Protein AF-0000000068717224 (afdb_homodimer)

Nearest PDB structures (foldseek):
  3sik-assembly1_A  TM=9.904E-01  e=1.936E-20  Bacillus anthracis
  3sz6-assembly2_B  TM=9.956E-01  e=3.091E-18  Bacillus anthracis
  4h8p-assembly1_A  TM=9.770E-01  e=7.517E-15  Bacillus anthracis
  4h8q-assembly1_A  TM=9.771E-01  e=8.364E-15  Bacillus anthracis
  4nla-assembly1_A  TM=9.295E-01  e=1.744E-12  Listeria monocytogenes

Solvent-accessible surface area (backbone atoms only — not comparable to full-atom values): 17552 Å² total; per-residue (Å²): 135,89,82,76,82,73,77,77,78,77,77,77,75,73,77,77,75,73,72,74,72,73,68,71,68,71,68,76,67,71,81,73,72,68,74,44,79,33,34,30,38,54,49,30,23,31,55,88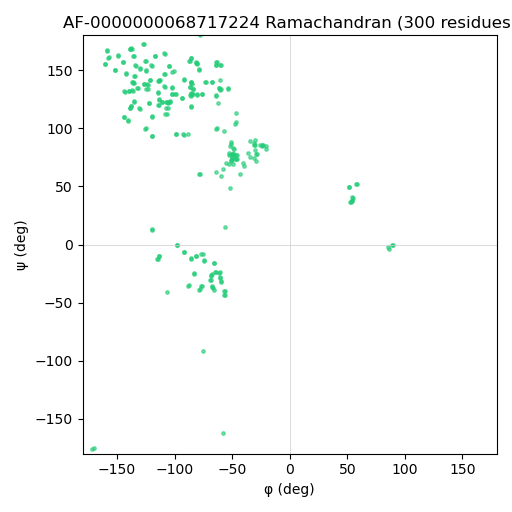,43,103,40,79,28,77,61,38,82,35,45,49,66,59,22,41,33,39,30,53,94,89,38,39,32,42,32,35,45,31,49,59,34,80,37,47,73,40,51,27,34,52,52,95,91,36,76,40,74,50,43,75,79,46,77,36,55,60,75,27,28,28,31,34,34,44,72,50,94,55,64,88,44,72,43,49,31,39,38,29,40,45,41,73,96,74,70,44,74,50,74,47,56,27,25,37,43,51,37,75,88,51,56,86,138,85,74,90,83,82,82,81,80,73,77,76,76,76,77,75,73,74,76,73,72,74,70,70,68,72,68,75,67,70,80,73,73,67,74,44,78,33,34,30,38,56,51,33,24,32,56,90,44,103,39,78,27,79,60,38,80,34,45,49,66,57,23,41,33,38,30,53,94,90,38,39,34,43,31,36,45,31,49,58,35,79,38,47,73,40,52,28,35,55,52,95,90,35,75,41,73,50,43,73,77,46,76,38,54,60,76,28,28,29,30,37,35,44,72,50,94,54,65,91,44,74,42,50,30,39,38,29,39,43,41,72,96,74,70,43,74,51,74,46,55,27,24,38,43,51,38,76,88,50,56,87

Foldseek 3Di:
DDDPPVVPPPPPPVPPPPPPPPPPPPPPPPPQDDADKKWWFKFKFFQPDRHGDPQRVFWDPTWIWGADPSWIKTKTKGAQQVFWPFKWWDDPRDTDTWAWPDDDVVRNMTMTMDTDDDLQDKIKMKTWTADVVVRDTDMGIMIMHIDPVRID/DDDDDDDDPPVVPPPPPPPPPPPPPPPPPPPQDDADKKWWFKFKFFQPDRHGDPQRVFWDPTWIWGADPSWIKTKTKGAQQVFWPFKWWDDPNDTDTWAWPDDDVVRNMTMTMDTDDDLQDKIKMKTWGADPVVRDTDMGIMIMHIDPVRID

Structure (mmCIF, N/CA/C/O backbone):
data_AF-0000000068717224-model_v1
#
loop_
_entity.id
_entity.type
_entity.pdbx_description
1 polymer 'Cell surface protein'
#
loop_
_atom_site.group_PDB
_atom_site.id
_atom_site.type_symbol
_atom_site.label_atom_id
_atom_site.label_alt_id
_atom_site.label_comp_id
_atom_site.label_asym_id
_atom_site.label_entity_id
_atom_site.label_seq_id
_atom_site.pdbx_PDB_ins_code
_atom_site.Cartn_x
_atom_site.Cartn_y
_atom_site.Cartn_z
_atom_site.occupancy
_atom_site.B_iso_or_equiv
_atom_site.auth_seq_id
_atom_site.auth_comp_id
_atom_site.auth_asym_id
_atom_site.auth_atom_id
_atom_site.pdbx_PDB_model_num
ATOM 1 N N . MET A 1 1 ? 41.406 -101.062 -41.75 1 29.61 1 MET A N 1
ATOM 2 C CA . MET A 1 1 ? 40.438 -100.312 -42.562 1 29.61 1 MET A CA 1
ATOM 3 C C . MET A 1 1 ? 39.469 -99.5 -41.688 1 29.61 1 MET A C 1
ATOM 5 O O . MET A 1 1 ? 38.469 -98.938 -42.188 1 29.61 1 MET A O 1
ATOM 9 N N . PHE A 1 2 ? 39.625 -99.562 -40.25 1 32.06 2 PHE A N 1
ATOM 10 C CA . PHE A 1 2 ? 38.594 -99 -39.375 1 32.06 2 PHE A CA 1
ATOM 11 C C . PHE A 1 2 ? 38.406 -97.5 -39.625 1 32.06 2 PHE A C 1
ATOM 13 O O . PHE A 1 2 ? 39.344 -96.812 -39.969 1 32.06 2 PHE A O 1
ATOM 20 N N . LYS A 1 3 ? 37.094 -97.062 -39.562 1 34.19 3 LYS A N 1
ATOM 21 C CA . LYS A 1 3 ? 36.062 -96.062 -39.781 1 34.19 3 LYS A CA 1
ATOM 22 C C . LYS A 1 3 ? 36.312 -94.812 -39 1 34.19 3 LYS A C 1
ATOM 24 O O . LYS A 1 3 ? 36.812 -94.812 -37.875 1 34.19 3 LYS A O 1
ATOM 29 N N . GLN A 1 4 ? 36.438 -93.562 -39.688 1 35.28 4 GLN A N 1
ATOM 30 C CA . GLN A 1 4 ? 36.594 -92.125 -39.719 1 35.28 4 GLN A CA 1
ATOM 31 C C . GLN A 1 4 ? 35.5 -91.375 -38.938 1 35.28 4 GLN A C 1
ATOM 33 O O . GLN A 1 4 ? 35.406 -90.188 -38.938 1 35.28 4 GLN A O 1
ATOM 38 N N . PHE A 1 5 ? 34.719 -92.062 -38.062 1 29.14 5 PHE A N 1
ATOM 39 C CA . PHE A 1 5 ? 33.469 -91.375 -37.781 1 29.14 5 PHE A CA 1
ATOM 40 C C . PHE A 1 5 ? 33.75 -90 -37.062 1 29.14 5 PHE A C 1
ATOM 42 O O . PHE A 1 5 ? 34.219 -90 -35.938 1 29.14 5 PHE A O 1
ATOM 49 N N . LYS A 1 6 ? 34.469 -89.062 -37.75 1 35.78 6 LYS A N 1
ATOM 50 C CA . LYS A 1 6 ? 34.719 -87.688 -37.281 1 35.78 6 LYS A CA 1
ATOM 51 C C . LYS A 1 6 ? 33.438 -87.062 -36.812 1 35.78 6 LYS A C 1
ATOM 53 O O . LYS A 1 6 ? 32.5 -86.875 -37.625 1 35.78 6 LYS A O 1
ATOM 58 N N . MET A 1 7 ? 32.906 -87.438 -35.531 1 28.88 7 MET A N 1
ATOM 59 C CA . MET A 1 7 ? 31.703 -86.938 -34.906 1 28.88 7 MET A CA 1
ATOM 60 C C . MET A 1 7 ? 31.703 -85.438 -34.906 1 28.88 7 MET A C 1
ATOM 62 O O . MET A 1 7 ? 32.656 -84.812 -34.469 1 28.88 7 MET A O 1
ATOM 66 N N . ILE A 1 8 ? 31.172 -84.812 -36 1 36.16 8 ILE A N 1
ATOM 67 C CA . ILE A 1 8 ? 30.844 -83.438 -36.281 1 36.16 8 ILE A CA 1
ATOM 68 C C . ILE A 1 8 ? 30 -82.875 -35.125 1 36.16 8 ILE A C 1
ATOM 70 O O . ILE A 1 8 ? 28.906 -83.375 -34.844 1 36.16 8 ILE A O 1
ATOM 74 N N . ILE A 1 9 ? 30.594 -82.562 -33.938 1 34.84 9 ILE A N 1
ATOM 75 C CA . ILE A 1 9 ? 29.906 -81.938 -32.812 1 34.84 9 ILE A CA 1
ATOM 76 C C . ILE A 1 9 ? 29.203 -80.688 -33.25 1 34.84 9 ILE A C 1
ATOM 78 O O . ILE A 1 9 ? 29.859 -79.75 -33.719 1 34.84 9 ILE A O 1
ATOM 82 N N . ALA A 1 10 ? 28.016 -80.75 -33.906 1 33.97 10 ALA A N 1
ATOM 83 C CA . ALA A 1 10 ? 27.094 -79.688 -34.281 1 33.97 10 ALA A CA 1
ATOM 84 C C . ALA A 1 10 ? 26.797 -78.812 -33.062 1 33.97 10 ALA A C 1
ATOM 86 O O . ALA A 1 10 ? 26.25 -79.25 -32.062 1 33.97 10 ALA A O 1
ATOM 87 N N . VAL A 1 11 ? 27.828 -77.938 -32.656 1 35.22 11 VAL A N 1
ATOM 88 C CA . VAL A 1 11 ? 27.641 -76.938 -31.609 1 35.22 11 VAL A CA 1
ATOM 89 C C . VAL A 1 11 ? 26.344 -76.188 -31.844 1 35.22 11 VAL A C 1
ATOM 91 O O . VAL A 1 11 ? 26.031 -75.812 -32.969 1 35.22 11 VAL A O 1
ATOM 94 N N . PHE A 1 12 ? 25.297 -76.312 -30.984 1 31.25 12 PHE A N 1
ATOM 95 C CA . PHE A 1 12 ? 23.969 -75.875 -30.625 1 31.25 12 PHE A CA 1
ATOM 96 C C . PHE A 1 12 ? 23.938 -74.312 -30.516 1 31.25 12 PHE A C 1
ATOM 98 O O . PHE A 1 12 ? 24.406 -73.75 -29.516 1 31.25 12 PHE A O 1
ATOM 105 N N . ALA A 1 13 ? 24.469 -73.562 -31.516 1 33.41 13 ALA A N 1
ATOM 106 C CA . ALA A 1 13 ? 24.406 -72.125 -31.219 1 33.41 13 ALA A CA 1
ATOM 107 C C . ALA A 1 13 ? 22.969 -71.688 -30.984 1 33.41 13 ALA A C 1
ATOM 109 O O . ALA A 1 13 ? 22.125 -71.75 -31.891 1 33.41 13 ALA A O 1
ATOM 110 N N . VAL A 1 14 ? 22.312 -72.188 -29.906 1 34.75 14 VAL A N 1
ATOM 111 C CA . VAL A 1 14 ? 20.969 -71.688 -29.594 1 34.75 14 VAL A CA 1
ATOM 112 C C . VAL A 1 14 ? 21 -70.125 -29.547 1 34.75 14 VAL A C 1
ATOM 114 O O . VAL A 1 14 ? 21.75 -69.562 -28.781 1 34.75 14 VAL A O 1
ATOM 117 N N . LEU A 1 15 ? 20.859 -69.5 -30.734 1 32.88 15 LEU A N 1
ATOM 118 C CA . LEU A 1 15 ? 20.641 -68.062 -30.891 1 32.88 15 LEU A CA 1
ATOM 119 C C . LEU A 1 15 ? 19.484 -67.562 -30.016 1 32.88 15 LEU A C 1
ATOM 121 O O . LEU A 1 15 ? 18.344 -68 -30.219 1 32.88 15 LEU A O 1
ATOM 125 N N . PHE A 1 16 ? 19.672 -67.5 -28.656 1 33.44 16 PHE A N 1
ATOM 126 C CA . PHE A 1 16 ? 18.672 -66.938 -27.75 1 33.44 16 PHE A CA 1
ATOM 127 C C . PHE A 1 16 ? 18.281 -65.562 -28.203 1 33.44 16 PHE A C 1
ATOM 129 O O . PHE A 1 16 ? 19.141 -64.625 -28.297 1 33.44 16 PHE A O 1
ATOM 136 N N . THR A 1 17 ? 17.438 -65.5 -29.25 1 34.5 17 THR A N 1
ATOM 137 C CA . THR A 1 17 ? 16.844 -64.188 -29.625 1 34.5 17 THR A CA 1
ATOM 138 C C . THR A 1 17 ? 16.219 -63.531 -28.406 1 34.5 17 THR A C 1
ATOM 140 O O . THR A 1 17 ? 15.336 -64.062 -27.75 1 34.5 17 THR A O 1
ATOM 143 N N . PHE A 1 18 ? 17.031 -62.938 -27.5 1 35.53 18 PHE A N 1
ATOM 144 C CA . PHE A 1 18 ? 16.484 -62.062 -26.484 1 35.53 18 PHE A CA 1
ATOM 145 C C . PHE A 1 18 ? 15.547 -61.031 -27.094 1 35.53 18 PHE A C 1
ATOM 147 O O . PHE A 1 18 ? 15.984 -60.188 -27.891 1 35.53 18 PHE A O 1
ATOM 154 N N . ILE A 1 19 ? 14.352 -61.438 -27.594 1 36.69 19 ILE A N 1
ATOM 155 C CA . ILE A 1 19 ? 13.383 -60.406 -27.906 1 36.69 19 ILE A CA 1
ATOM 156 C C . ILE A 1 19 ? 13.25 -59.438 -26.734 1 36.69 19 ILE A C 1
ATOM 158 O O . ILE A 1 19 ? 12.844 -59.812 -25.641 1 36.69 19 ILE A O 1
ATOM 162 N N . ALA A 1 20 ? 14.133 -58.406 -26.547 1 40.84 20 ALA A N 1
ATOM 163 C CA . ALA A 1 20 ? 13.891 -57.25 -25.688 1 40.84 20 ALA A CA 1
ATOM 164 C C . ALA A 1 20 ? 12.492 -56.688 -25.906 1 40.84 20 ALA A C 1
ATOM 166 O O . ALA A 1 20 ? 12.164 -56.25 -27.016 1 40.84 20 ALA A O 1
ATOM 167 N N . THR A 1 21 ? 11.445 -57.406 -25.391 1 40.62 21 THR A N 1
ATOM 168 C CA . THR A 1 21 ? 10.195 -56.656 -25.312 1 40.62 21 THR A CA 1
ATOM 169 C C . THR A 1 21 ? 10.414 -55.281 -24.703 1 40.62 21 THR A C 1
ATOM 171 O O . THR A 1 21 ? 10.875 -55.156 -23.562 1 40.62 21 THR A O 1
ATOM 174 N N . LEU A 1 22 ? 10.961 -54.281 -25.438 1 39.31 22 LEU A N 1
ATOM 175 C CA . LEU A 1 22 ? 10.836 -52.906 -24.984 1 39.31 22 LEU A CA 1
ATOM 176 C C . LEU A 1 22 ? 9.453 -52.625 -24.391 1 39.31 22 LEU A C 1
ATOM 178 O O . LEU A 1 22 ? 8.445 -52.75 -25.094 1 39.31 22 LEU A O 1
ATOM 182 N N . GLY A 1 23 ? 9.18 -53.281 -23.219 1 38.66 23 GLY A N 1
ATOM 183 C CA . GLY A 1 23 ? 7.996 -52.812 -22.5 1 38.66 23 GLY A CA 1
ATOM 184 C C . GLY A 1 23 ? 7.707 -51.344 -22.703 1 38.66 23 GLY A C 1
ATOM 185 O O . GLY A 1 23 ? 8.562 -50.5 -22.453 1 38.66 23 GLY A O 1
ATOM 186 N N . LEU A 1 24 ? 7.074 -51 -23.812 1 38.94 24 LEU A N 1
ATOM 187 C CA . LEU A 1 24 ? 6.484 -49.656 -23.812 1 38.94 24 LEU A CA 1
ATOM 188 C C . LEU A 1 24 ? 5.965 -49.281 -22.422 1 38.94 24 LEU A C 1
ATOM 190 O O . LEU A 1 24 ? 5.102 -49.969 -21.875 1 38.94 24 LEU A O 1
ATOM 194 N N . GLN A 1 25 ? 6.875 -48.969 -21.547 1 38.53 25 GLN A N 1
ATOM 195 C CA . GLN A 1 25 ? 6.312 -48.312 -20.359 1 38.53 25 GLN A CA 1
ATOM 196 C C . GLN A 1 25 ? 5.062 -47.531 -20.719 1 38.53 25 GLN A C 1
ATOM 198 O O . GLN A 1 25 ? 5.082 -46.688 -21.641 1 38.53 25 GLN A O 1
ATOM 203 N N . ASP A 1 26 ? 3.898 -48.125 -20.656 1 38.62 26 ASP A N 1
ATOM 204 C CA . ASP A 1 26 ? 2.709 -47.281 -20.656 1 38.62 26 ASP A CA 1
ATOM 205 C C . ASP A 1 26 ? 2.994 -45.938 -20.031 1 38.62 26 ASP A C 1
ATOM 207 O O . ASP A 1 26 ? 3.352 -45.844 -18.844 1 38.62 26 ASP A O 1
ATOM 211 N N . ALA A 1 27 ? 3.746 -45.031 -20.672 1 40.59 27 ALA A N 1
ATOM 212 C CA . ALA A 1 27 ? 3.641 -43.688 -20.094 1 40.59 27 ALA A CA 1
ATOM 213 C C . ALA A 1 27 ? 2.285 -43.469 -19.422 1 40.59 27 ALA A C 1
ATOM 215 O O . ALA A 1 27 ? 1.242 -43.625 -20.062 1 40.59 27 ALA A O 1
ATOM 216 N N . LYS A 1 28 ? 2.049 -43.969 -18.234 1 42.12 28 LYS A N 1
ATOM 217 C CA . LYS A 1 28 ? 0.88 -43.5 -17.5 1 42.12 28 LYS A CA 1
ATOM 218 C C . LYS A 1 28 ? 0.404 -42.156 -18.031 1 42.12 28 LYS A C 1
ATOM 220 O O . LYS A 1 28 ? 1.134 -41.156 -17.969 1 42.12 28 LYS A O 1
ATOM 225 N N . ALA A 1 29 ? -0.408 -42.094 -19.156 1 40.69 29 ALA A N 1
ATOM 226 C CA . ALA A 1 29 ? -1.084 -40.906 -19.688 1 40.69 29 ALA A CA 1
ATOM 227 C C . ALA A 1 29 ? -1.462 -39.938 -18.562 1 40.69 29 ALA A C 1
ATOM 229 O O . ALA A 1 29 ? -2.098 -40.344 -17.594 1 40.69 29 ALA A O 1
ATOM 230 N N . ALA A 1 30 ? -0.632 -39 -18.109 1 47 30 ALA A N 1
ATOM 231 C CA . ALA A 1 30 ? -1.22 -37.938 -17.266 1 47 30 ALA A CA 1
ATOM 232 C C . ALA A 1 30 ? -2.711 -37.781 -17.547 1 47 30 ALA A C 1
ATOM 234 O O . ALA A 1 30 ? -3.125 -37.688 -18.703 1 47 30 ALA A O 1
ATOM 235 N N . THR A 1 31 ? -3.613 -38.562 -16.922 1 54.09 31 THR A N 1
ATOM 236 C CA . THR A 1 31 ? -5.055 -38.438 -17.094 1 54.09 31 THR A CA 1
ATOM 237 C C . THR A 1 31 ? -5.414 -37 -17.547 1 54.09 31 THR A C 1
ATOM 239 O O . THR A 1 31 ? -5.125 -36.031 -16.844 1 54.09 31 THR A O 1
ATOM 242 N N . LYS A 1 32 ? -5.324 -36.844 -18.891 1 75.44 32 LYS A N 1
ATOM 243 C CA . LYS A 1 32 ? -5.703 -35.594 -19.531 1 75.44 32 LYS A CA 1
ATOM 244 C C . LYS A 1 32 ? -7.047 -35.094 -19.016 1 75.44 32 LYS A C 1
ATOM 246 O O . LYS A 1 32 ? -8.047 -35.812 -19.078 1 75.44 32 LYS A O 1
ATOM 251 N N . LEU A 1 33 ? -7.051 -34.125 -18.234 1 83.25 33 LEU A N 1
ATOM 252 C CA . LEU A 1 33 ? -8.273 -33.5 -17.75 1 83.25 33 LEU A CA 1
ATOM 253 C C . LEU A 1 33 ? -9.172 -33.094 -18.906 1 83.25 33 LEU A C 1
ATOM 255 O O . LEU A 1 33 ? -8.688 -32.625 -19.938 1 83.25 33 LEU A O 1
ATOM 259 N N . ALA A 1 34 ? -10.445 -33.438 -18.734 1 88.94 34 ALA A N 1
ATOM 260 C CA . ALA A 1 34 ? -11.422 -33 -19.719 1 88.94 34 ALA A CA 1
ATOM 261 C C . ALA A 1 34 ? -11.477 -31.469 -19.797 1 88.94 34 ALA A C 1
ATOM 263 O O . ALA A 1 34 ? -11.125 -30.781 -18.828 1 88.94 34 ALA A O 1
ATOM 264 N N . ASP A 1 35 ? -11.883 -30.953 -20.938 1 92.75 35 ASP A N 1
ATOM 265 C CA . ASP A 1 35 ? -12.094 -29.516 -21.109 1 92.75 35 ASP A CA 1
ATOM 266 C C . ASP A 1 35 ? -13.211 -29 -20.203 1 92.75 35 ASP A C 1
ATOM 268 O O . ASP A 1 35 ? -14.391 -29.266 -20.469 1 92.75 35 ASP A O 1
ATOM 272 N N . GLU A 1 36 ? -12.883 -28.438 -19.188 1 93.31 36 GLU A N 1
ATOM 273 C CA . GLU A 1 36 ? -13.82 -27.844 -18.234 1 93.31 36 GLU A CA 1
ATOM 274 C C . GLU A 1 36 ? -13.078 -27.031 -17.172 1 93.31 36 GLU A C 1
ATOM 276 O O . GLU A 1 36 ? -11.898 -26.719 -17.328 1 93.31 36 GLU A O 1
ATOM 281 N N . LYS A 1 37 ? -13.75 -26.516 -16.219 1 97.69 37 LYS A N 1
ATOM 282 C CA . LYS A 1 37 ? -13.172 -25.781 -15.102 1 97.69 37 LYS A CA 1
ATOM 283 C C . LYS A 1 37 ? -13.117 -26.656 -13.852 1 97.69 37 LYS A C 1
ATOM 285 O O . LYS A 1 37 ? -14.055 -27.391 -13.555 1 97.69 37 LYS A O 1
ATOM 290 N N . TYR A 1 38 ? -11.969 -26.578 -13.211 1 98.31 38 TYR A N 1
ATOM 291 C CA . TYR A 1 38 ? -11.719 -27.25 -11.945 1 98.31 38 TYR A CA 1
ATOM 292 C C . TYR A 1 38 ? -11.195 -26.266 -10.906 1 98.31 38 TYR A C 1
ATOM 294 O O . TYR A 1 38 ? -10.984 -25.094 -11.203 1 98.31 38 TYR A O 1
ATOM 302 N N . ASN A 1 39 ? -11.078 -26.75 -9.664 1 98.75 39 ASN A N 1
ATOM 303 C CA . ASN A 1 39 ? -10.273 -26.094 -8.641 1 98.75 39 ASN A CA 1
ATOM 304 C C . ASN A 1 39 ? -9.008 -26.891 -8.328 1 98.75 39 ASN A C 1
ATOM 306 O O . ASN A 1 39 ? -9.023 -28.125 -8.359 1 98.75 39 ASN A O 1
ATOM 310 N N . ILE A 1 40 ? -8.031 -26.188 -8.023 1 98.81 40 ILE A N 1
ATOM 311 C CA . ILE A 1 40 ? -6.789 -26.844 -7.637 1 98.81 40 ILE A CA 1
ATOM 312 C C . ILE A 1 40 ? -6.102 -26.047 -6.531 1 98.81 40 ILE A C 1
ATOM 314 O O . ILE A 1 40 ? -5.895 -24.844 -6.668 1 98.81 40 ILE A O 1
ATOM 318 N N . ALA A 1 41 ? -5.66 -26.719 -5.457 1 98.88 41 ALA A N 1
ATOM 319 C CA . ALA A 1 41 ? -4.883 -26.078 -4.398 1 98.88 41 ALA A CA 1
ATOM 320 C C . ALA A 1 41 ? -3.424 -25.906 -4.816 1 98.88 41 ALA A C 1
ATOM 322 O O . ALA A 1 41 ? -2.908 -26.688 -5.621 1 98.88 41 ALA A O 1
ATOM 323 N N . PHE A 1 42 ? -2.836 -24.891 -4.281 1 98.94 42 PHE A N 1
ATOM 324 C CA . PHE A 1 42 ? -1.409 -24.688 -4.5 1 98.94 42 PHE A CA 1
ATOM 325 C C . PHE A 1 42 ? -0.772 -24 -3.299 1 98.94 42 PHE A C 1
ATOM 327 O O . PHE A 1 42 ? -1.474 -23.453 -2.447 1 98.94 42 PHE A O 1
ATOM 334 N N . THR A 1 43 ? 0.557 -24.047 -3.174 1 98.88 43 THR A N 1
ATOM 335 C CA . THR A 1 43 ? 1.391 -23.25 -2.279 1 98.88 43 THR A CA 1
ATOM 336 C C . THR A 1 43 ? 2.49 -22.531 -3.061 1 98.88 43 THR A C 1
ATOM 338 O O . THR A 1 43 ? 2.77 -22.875 -4.211 1 98.88 43 THR A O 1
ATOM 341 N N . VAL A 1 44 ? 2.967 -21.5 -2.465 1 98.94 44 VAL A N 1
ATOM 342 C CA . VAL A 1 44 ? 4.055 -20.734 -3.064 1 98.94 44 VAL A CA 1
ATOM 343 C C . VAL A 1 44 ? 5.312 -20.875 -2.207 1 98.94 44 VAL A C 1
ATOM 345 O O . VAL A 1 44 ? 5.285 -20.578 -1.008 1 98.94 44 VAL A O 1
ATOM 348 N N . TRP A 1 45 ? 6.336 -21.297 -2.863 1 98.88 45 TRP A N 1
ATOM 349 C CA . TRP A 1 45 ? 7.617 -21.484 -2.191 1 98.88 45 TRP A CA 1
ATOM 350 C C . TRP A 1 45 ? 8.617 -20.422 -2.635 1 98.88 45 TRP A C 1
ATOM 352 O O . TRP A 1 45 ? 8.414 -19.75 -3.645 1 98.88 45 TRP A O 1
ATOM 362 N N . LYS A 1 46 ? 9.711 -20.312 -1.831 1 98.5 46 LYS A N 1
ATOM 363 C CA . LYS A 1 46 ? 10.844 -19.484 -2.244 1 98.5 46 LYS A CA 1
ATOM 364 C C . LYS A 1 46 ? 11.5 -20.047 -3.506 1 98.5 46 LYS A C 1
ATOM 366 O O . LYS A 1 46 ? 11.383 -21.234 -3.797 1 98.5 46 LYS A O 1
ATOM 371 N N . GLY A 1 47 ? 12.156 -19.109 -4.148 1 98.44 47 GLY A N 1
ATOM 372 C CA . GLY A 1 47 ? 12.789 -19.516 -5.402 1 98.44 47 GLY A CA 1
ATOM 373 C C . GLY A 1 47 ? 13.945 -20.469 -5.207 1 98.44 47 GLY A C 1
ATOM 374 O O . GLY A 1 47 ? 14.148 -21.375 -6.016 1 98.44 47 GLY A O 1
ATOM 375 N N . ASP A 1 48 ? 14.617 -20.312 -4.055 1 96.31 48 ASP A N 1
ATOM 376 C CA . ASP A 1 48 ? 15.898 -20.984 -3.898 1 96.31 48 ASP A CA 1
ATOM 377 C C . ASP A 1 48 ? 15.844 -22.047 -2.795 1 96.31 48 ASP A C 1
ATOM 379 O O . ASP A 1 48 ? 16.797 -22.797 -2.594 1 96.31 48 ASP A O 1
ATOM 383 N N . LYS A 1 49 ? 14.797 -22.016 -2.027 1 97.38 49 LYS A N 1
ATOM 384 C CA . LYS A 1 49 ? 14.648 -22.922 -0.896 1 97.38 49 LYS A CA 1
ATOM 385 C C . LYS A 1 49 ? 13.242 -23.531 -0.852 1 97.38 49 LYS A C 1
ATOM 387 O O . LYS A 1 49 ? 12.258 -22.844 -1.138 1 97.38 49 LYS A O 1
ATOM 392 N N . ASP A 1 50 ? 13.188 -24.859 -0.387 1 98 50 ASP A N 1
ATOM 393 C CA . ASP A 1 50 ? 11.906 -25.531 -0.261 1 98 50 ASP A CA 1
ATOM 394 C C . ASP A 1 50 ? 11.172 -25.094 1.005 1 98 50 ASP A C 1
ATOM 396 O O . ASP A 1 50 ? 10.906 -25.906 1.888 1 98 50 ASP A O 1
ATOM 400 N N . GLU A 1 51 ? 10.898 -23.812 1.059 1 98.19 51 GLU A N 1
ATOM 401 C CA . GLU A 1 51 ? 10.195 -23.141 2.15 1 98.19 51 GLU A CA 1
ATOM 402 C C . GLU A 1 51 ? 9.125 -22.203 1.619 1 98.19 51 GLU A C 1
ATOM 404 O O . GLU A 1 51 ? 9.211 -21.734 0.482 1 98.19 51 GLU A O 1
ATOM 409 N N . SER A 1 52 ? 8.188 -22.031 2.471 1 98.25 52 SER A N 1
ATOM 410 C CA . SER A 1 52 ? 7.102 -21.141 2.092 1 98.25 52 SER A CA 1
ATOM 411 C C . SER A 1 52 ? 7.621 -19.734 1.807 1 98.25 52 SER A C 1
ATOM 413 O O . SER A 1 52 ? 8.469 -19.219 2.539 1 98.25 52 SER A O 1
ATOM 415 N N . SER A 1 53 ? 7.164 -19.188 0.716 1 97.94 53 SER A N 1
ATOM 416 C CA . SER A 1 53 ? 7.367 -17.766 0.429 1 97.94 53 SER A CA 1
ATOM 417 C C . SER A 1 53 ? 6.355 -16.906 1.17 1 97.94 53 SER A C 1
ATOM 419 O O . SER A 1 53 ? 5.227 -17.328 1.414 1 97.94 53 SER A O 1
ATOM 421 N N . ARG A 1 54 ? 6.699 -15.672 1.401 1 96.5 54 ARG A N 1
ATOM 422 C CA . ARG A 1 54 ? 5.742 -14.703 1.923 1 96.5 54 ARG A CA 1
ATOM 423 C C . ARG A 1 54 ? 4.57 -14.523 0.964 1 96.5 54 ARG A C 1
ATOM 425 O O . ARG A 1 54 ? 3.443 -14.258 1.394 1 96.5 54 ARG A O 1
ATOM 432 N N . MET A 1 55 ? 4.812 -14.734 -0.352 1 98.5 55 MET A N 1
ATOM 433 C CA . MET A 1 55 ? 3.789 -14.523 -1.371 1 98.5 55 MET A CA 1
ATOM 434 C C . MET A 1 55 ? 2.65 -15.523 -1.211 1 98.5 55 MET A C 1
ATOM 436 O O . MET A 1 55 ? 1.557 -15.312 -1.738 1 98.5 55 MET A O 1
ATOM 440 N N . ASN A 1 56 ? 2.939 -16.547 -0.459 1 98.69 56 ASN A N 1
ATOM 441 C CA . ASN A 1 56 ? 1.913 -17.547 -0.206 1 98.69 56 ASN A CA 1
ATOM 442 C C . ASN A 1 56 ? 0.688 -16.938 0.469 1 98.69 56 ASN A C 1
ATOM 444 O O . ASN A 1 56 ? -0.436 -17.406 0.258 1 98.69 56 ASN A O 1
ATOM 448 N N . SER A 1 57 ? 0.877 -15.938 1.267 1 97.81 57 SER A N 1
ATOM 449 C CA . SER A 1 57 ? -0.219 -15.305 1.993 1 97.81 57 SER A CA 1
ATOM 450 C C . SER A 1 57 ? -0.968 -14.312 1.11 1 97.81 57 SER A C 1
ATOM 452 O O . SER A 1 57 ? -2.062 -13.867 1.459 1 97.81 57 SER A O 1
ATOM 454 N N . TYR A 1 58 ? -0.449 -13.969 -0.104 1 98.88 58 TYR A N 1
ATOM 455 C CA . TYR A 1 58 ? -1.022 -12.906 -0.925 1 98.88 58 TYR A CA 1
ATOM 456 C C . TYR A 1 58 ? -1.618 -13.469 -2.209 1 98.88 58 TYR A C 1
ATOM 458 O O . TYR A 1 58 ? -2.281 -12.75 -2.961 1 98.88 58 TYR A O 1
ATOM 466 N N . PHE A 1 59 ? -1.364 -14.703 -2.463 1 98.94 59 PHE A N 1
ATOM 467 C CA . PHE A 1 59 ? -1.992 -15.422 -3.564 1 98.94 59 PHE A CA 1
ATOM 468 C C . PHE A 1 59 ? -3.051 -16.391 -3.045 1 98.94 59 PHE A C 1
ATOM 470 O O . PHE A 1 59 ? -2.736 -17.328 -2.301 1 98.94 59 PHE A O 1
ATOM 477 N N . GLU A 1 60 ? -4.25 -16.25 -3.486 1 98.94 60 GLU A N 1
ATOM 478 C CA . GLU A 1 60 ? -5.348 -17 -2.879 1 98.94 60 GLU A CA 1
ATOM 479 C C . GLU A 1 60 ? -5.469 -18.391 -3.496 1 98.94 60 GLU A C 1
ATOM 481 O O . GLU A 1 60 ? -5.609 -18.516 -4.715 1 98.94 60 GLU A O 1
ATOM 486 N N . SER A 1 61 ? -5.516 -19.359 -2.705 1 98.88 61 SER A N 1
ATOM 487 C CA . SER A 1 61 ? -5.773 -20.75 -3.029 1 98.88 61 SER A CA 1
ATOM 488 C C . SER A 1 61 ? -7.105 -21.219 -2.449 1 98.88 61 SER A C 1
ATOM 490 O O . SER A 1 61 ? -7.5 -20.781 -1.366 1 98.88 61 SER A O 1
ATOM 492 N N . PRO A 1 62 ? -7.871 -22.094 -3.27 1 98.88 62 PRO A N 1
ATOM 493 C CA . PRO A 1 62 ? -7.5 -22.734 -4.539 1 98.88 62 PRO A CA 1
ATOM 494 C C . PRO A 1 62 ? -7.672 -21.797 -5.734 1 98.88 62 PRO A C 1
ATOM 496 O O . PRO A 1 62 ? -8.438 -20.828 -5.66 1 98.88 62 PRO A O 1
ATOM 499 N N . ALA A 1 63 ? -6.93 -22.141 -6.715 1 98.94 63 ALA A N 1
ATOM 500 C CA . ALA A 1 63 ? -7.078 -21.484 -8.008 1 98.94 63 ALA A CA 1
ATOM 501 C C . ALA A 1 63 ? -8.156 -22.156 -8.852 1 98.94 63 ALA A C 1
ATOM 503 O O . ALA A 1 63 ? -8.523 -23.312 -8.594 1 98.94 63 ALA A O 1
ATOM 504 N N . THR A 1 64 ? -8.672 -21.422 -9.789 1 98.88 64 THR A N 1
ATOM 505 C CA . THR A 1 64 ? -9.422 -22.031 -10.875 1 98.88 64 THR A CA 1
ATOM 506 C C . THR A 1 64 ? -8.469 -22.594 -11.93 1 98.88 64 THR A C 1
ATOM 508 O O . THR A 1 64 ? -7.543 -21.922 -12.367 1 98.88 64 THR A O 1
ATOM 511 N N . LEU A 1 65 ? -8.688 -23.828 -12.266 1 98.81 65 LEU A N 1
ATOM 512 C CA . LEU A 1 65 ? -7.977 -24.5 -13.344 1 98.81 65 LEU A CA 1
ATOM 513 C C . LEU A 1 65 ? -8.883 -24.688 -14.555 1 98.81 65 LEU A C 1
ATOM 515 O O . LEU A 1 65 ? -9.875 -25.422 -14.484 1 98.81 65 LEU A O 1
ATOM 519 N N . THR A 1 66 ? -8.578 -24 -15.617 1 98.5 66 THR A N 1
ATOM 520 C CA . THR A 1 66 ? -9.328 -24.156 -16.859 1 98.5 66 THR A CA 1
ATOM 521 C C . THR A 1 66 ? -8.539 -24.969 -17.875 1 98.5 66 THR A C 1
ATOM 523 O O . THR A 1 66 ? -7.395 -24.641 -18.188 1 98.5 66 THR A O 1
ATOM 526 N N . VAL A 1 67 ? -9.156 -26.047 -18.312 1 97.25 67 VAL A N 1
ATOM 527 C CA . VAL A 1 67 ? -8.547 -26.859 -19.344 1 97.25 67 VAL A CA 1
ATOM 528 C C . VAL A 1 67 ? -9.273 -26.641 -20.672 1 97.25 67 VAL A C 1
ATOM 530 O O . VAL A 1 67 ? -10.492 -26.812 -20.75 1 97.25 67 VAL A O 1
ATOM 533 N N . LYS A 1 68 ? -8.508 -26.125 -21.609 1 94.12 68 LYS A N 1
ATOM 534 C CA . LYS A 1 68 ? -9.07 -25.875 -22.938 1 94.12 68 LYS A CA 1
ATOM 535 C C . LYS A 1 68 ? -8.125 -26.344 -24.031 1 94.12 68 LYS A C 1
ATOM 537 O O . LYS A 1 68 ? -6.996 -25.859 -24.141 1 94.12 68 LYS A O 1
ATOM 542 N N . ASN A 1 69 ? -8.68 -27.297 -24.938 1 92.94 69 ASN A N 1
ATOM 543 C CA . ASN A 1 69 ? -7.895 -27.812 -26.062 1 92.94 69 ASN A CA 1
ATOM 544 C C . ASN A 1 69 ? -6.547 -28.359 -25.594 1 92.94 69 ASN A C 1
ATOM 546 O O . ASN A 1 69 ? -5.512 -28.062 -26.188 1 92.94 69 ASN A O 1
ATOM 550 N N . GLY A 1 70 ? -6.559 -28.969 -24.453 1 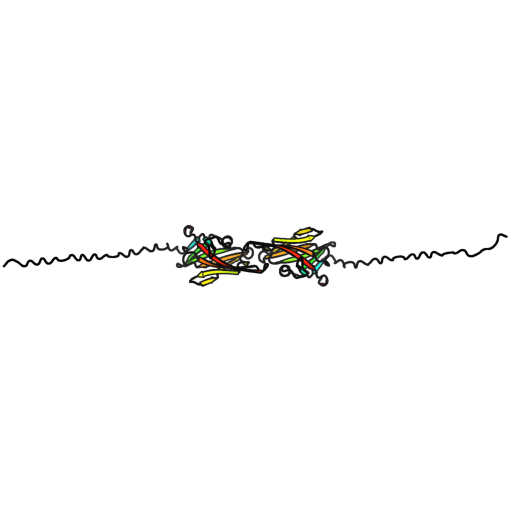88.19 70 GLY A N 1
ATOM 551 C CA . GLY A 1 70 ? -5.375 -29.656 -23.953 1 88.19 70 GLY A CA 1
ATOM 552 C C . GLY A 1 70 ? -4.438 -28.734 -23.188 1 88.19 70 GLY A C 1
ATOM 553 O O . GLY A 1 70 ? -3.424 -29.188 -22.656 1 88.19 70 GLY A O 1
ATOM 554 N N . LYS A 1 71 ? -4.805 -27.484 -23.172 1 95.69 71 LYS A N 1
ATOM 555 C CA . LYS A 1 71 ? -3.98 -26.547 -22.422 1 95.69 71 LYS A CA 1
ATOM 556 C C . LYS A 1 71 ? -4.598 -26.234 -21.062 1 95.69 71 LYS A C 1
ATOM 558 O O . LYS A 1 71 ? -5.82 -26.25 -20.906 1 95.69 71 LYS A O 1
ATOM 563 N N . GLN A 1 72 ? -3.717 -25.953 -20.109 1 97.75 72 GLN A N 1
ATOM 564 C CA . GLN A 1 72 ? -4.141 -25.672 -18.75 1 97.75 72 GLN A CA 1
ATOM 565 C C . GLN A 1 72 ? -3.834 -24.234 -18.359 1 97.75 72 GLN A C 1
ATOM 567 O O . GLN A 1 72 ? -2.713 -23.75 -18.547 1 97.75 72 GLN A O 1
ATOM 572 N N . TYR A 1 73 ? -4.84 -23.578 -17.797 1 98.69 73 TYR A N 1
ATOM 573 C CA . TYR A 1 73 ? -4.699 -22.219 -17.297 1 98.69 73 TYR A CA 1
ATOM 574 C C . TYR A 1 73 ? -5.109 -22.125 -15.828 1 98.69 73 TYR A C 1
ATOM 576 O O . TYR A 1 73 ? -6.156 -22.656 -15.438 1 98.69 73 TYR A O 1
ATOM 584 N N . VAL A 1 74 ? -4.281 -21.469 -15.07 1 98.88 74 VAL A N 1
ATOM 585 C CA . VAL A 1 74 ? -4.555 -21.25 -13.656 1 98.88 74 VAL A CA 1
ATOM 586 C C . VAL A 1 74 ? -4.898 -19.781 -13.414 1 98.88 74 VAL A C 1
ATOM 588 O O . VAL A 1 74 ? -4.254 -18.891 -13.969 1 98.88 74 VAL A O 1
ATOM 591 N N . SER A 1 75 ? -5.922 -19.531 -12.625 1 98.94 75 SER A N 1
ATOM 592 C CA . SER A 1 75 ? -6.32 -18.172 -12.258 1 98.94 75 SER A CA 1
ATOM 593 C C . SER A 1 75 ? -6.645 -18.062 -10.773 1 98.94 75 SER A C 1
ATOM 595 O O . SER A 1 75 ? -7.273 -18.969 -10.211 1 98.94 75 SER A O 1
ATOM 597 N N . PHE A 1 76 ? -6.23 -16.953 -10.164 1 99 76 PHE A N 1
ATOM 598 C CA . PHE A 1 76 ? -6.512 -16.75 -8.742 1 99 76 PHE A CA 1
ATOM 599 C C . PHE A 1 76 ? -6.426 -15.273 -8.383 1 99 76 PHE A C 1
ATOM 601 O O . PHE A 1 76 ? -5.934 -14.461 -9.172 1 99 76 PHE A O 1
ATOM 608 N N . LYS A 1 77 ? -6.883 -14.938 -7.281 1 99 77 LYS A N 1
ATOM 609 C CA . LYS A 1 77 ? -6.887 -13.578 -6.758 1 99 77 LYS A CA 1
ATOM 610 C C . LYS A 1 77 ? -5.555 -13.242 -6.086 1 99 77 LYS A C 1
ATOM 612 O O . LYS A 1 77 ? -5.02 -14.047 -5.324 1 99 77 LYS A O 1
ATOM 617 N N . VAL A 1 78 ? -5.043 -12.102 -6.387 1 98.94 78 VAL A N 1
ATOM 618 C CA . VAL A 1 78 ? -3.83 -11.547 -5.801 1 98.94 78 VAL A CA 1
ATOM 619 C C . VAL A 1 78 ? -4.191 -10.406 -4.852 1 98.94 78 VAL A C 1
ATOM 621 O O . VAL A 1 78 ? -4.879 -9.453 -5.242 1 98.94 78 VAL A O 1
ATOM 624 N N . LYS A 1 79 ? -3.789 -10.5 -3.609 1 98.81 79 LYS A N 1
ATOM 625 C CA . LYS A 1 79 ? -3.994 -9.43 -2.633 1 98.81 79 LYS A CA 1
ATOM 626 C C . LYS A 1 79 ? -2.875 -8.398 -2.703 1 98.81 79 LYS A C 1
ATOM 628 O O . LYS A 1 79 ? -1.792 -8.68 -3.217 1 98.81 79 LYS A O 1
ATOM 633 N N . ASP A 1 80 ? -3.145 -7.18 -2.168 1 98 80 ASP A N 1
ATOM 634 C CA . ASP A 1 80 ? -2.186 -6.078 -2.193 1 98 80 ASP A CA 1
ATOM 635 C C . ASP A 1 80 ? -1.657 -5.844 -3.605 1 98 80 ASP A C 1
ATOM 637 O O . ASP A 1 80 ? -0.449 -5.707 -3.809 1 98 80 ASP A O 1
ATOM 641 N N . SER A 1 81 ? -2.609 -5.758 -4.539 1 98.25 81 SER A N 1
ATOM 642 C CA . SER A 1 81 ? -2.338 -5.668 -5.969 1 98.25 81 SER A CA 1
ATOM 643 C C . SER A 1 81 ? -1.441 -4.477 -6.289 1 98.25 81 SER A C 1
ATOM 645 O O . SER A 1 81 ? -0.492 -4.602 -7.062 1 98.25 81 SER A O 1
ATOM 647 N N . ALA A 1 82 ? -1.69 -3.355 -5.613 1 97.12 82 ALA A N 1
ATOM 648 C CA . ALA A 1 82 ? -0.995 -2.115 -5.949 1 97.12 82 ALA A CA 1
ATOM 649 C C . ALA A 1 82 ? 0.489 -2.209 -5.602 1 97.12 82 ALA A C 1
ATOM 651 O O . ALA A 1 82 ? 1.319 -1.535 -6.219 1 97.12 82 ALA A O 1
ATOM 652 N N . SER A 1 83 ? 0.913 -3.021 -4.648 1 97.94 83 SER A N 1
ATOM 653 C CA . SER A 1 83 ? 2.301 -3.146 -4.211 1 97.94 83 SER A CA 1
ATOM 654 C C . SER A 1 83 ? 3.078 -4.098 -5.113 1 97.94 83 SER A C 1
ATOM 656 O O . SER A 1 83 ? 4.312 -4.07 -5.141 1 97.94 83 SER A O 1
ATOM 658 N N . ILE A 1 84 ? 2.348 -4.984 -5.742 1 98.69 84 ILE A N 1
ATOM 659 C CA . ILE A 1 84 ? 2.971 -5.953 -6.641 1 98.69 84 ILE A CA 1
ATOM 660 C C . ILE A 1 84 ? 2.967 -5.41 -8.07 1 98.69 84 ILE A C 1
ATOM 662 O O . ILE A 1 84 ? 2.006 -5.617 -8.812 1 98.69 84 ILE A O 1
ATOM 666 N N . LYS A 1 85 ? 4.004 -4.797 -8.484 1 98.56 85 LYS A N 1
ATOM 667 C CA . LYS A 1 85 ? 4.082 -4.066 -9.742 1 98.56 85 LYS A CA 1
ATOM 668 C C . LYS A 1 85 ? 4.227 -5.02 -10.922 1 98.56 85 LYS A C 1
ATOM 670 O O . LYS A 1 85 ? 3.756 -4.727 -12.023 1 98.56 85 LYS A O 1
ATOM 675 N N . SER A 1 86 ? 4.953 -6.086 -10.68 1 98.81 86 SER A N 1
ATOM 676 C CA . SER A 1 86 ? 5.148 -7.102 -11.711 1 98.81 86 SER A CA 1
ATOM 677 C C . SER A 1 86 ? 4.977 -8.508 -11.141 1 98.81 86 SER A C 1
ATOM 679 O O . SER A 1 86 ? 5.363 -8.773 -10 1 98.81 86 SER A O 1
ATOM 681 N N . PHE A 1 87 ? 4.355 -9.352 -11.836 1 98.94 87 PHE A N 1
ATOM 682 C CA . PHE A 1 87 ? 4.145 -10.766 -11.523 1 98.94 87 PHE A CA 1
ATOM 683 C C . PHE A 1 87 ? 4.281 -11.625 -12.773 1 98.94 87 PHE A C 1
ATOM 685 O O . PHE A 1 87 ? 3.385 -11.648 -13.617 1 98.94 87 PHE A O 1
ATOM 692 N N . GLN A 1 88 ? 5.363 -12.344 -12.867 1 99 88 GLN A N 1
ATOM 693 C CA . GLN A 1 88 ? 5.688 -13.148 -14.047 1 99 88 GLN A CA 1
ATOM 694 C C . GLN A 1 88 ? 5.805 -14.625 -13.695 1 99 88 GLN A C 1
ATOM 696 O O . GLN A 1 88 ? 6.121 -14.977 -12.555 1 99 88 GLN A O 1
ATOM 701 N N . VAL A 1 89 ? 5.562 -15.477 -14.664 1 98.94 89 VAL A N 1
ATOM 702 C CA . VAL A 1 89 ? 5.762 -16.922 -14.539 1 98.94 89 VAL A CA 1
ATOM 703 C C . VAL A 1 89 ? 6.582 -17.438 -15.719 1 98.94 89 VAL A C 1
ATOM 705 O O . VAL A 1 89 ? 6.547 -16.859 -16.812 1 98.94 89 VAL A O 1
ATOM 708 N N . GLU A 1 90 ? 7.289 -18.484 -15.445 1 98.88 90 GLU A N 1
ATOM 709 C CA . GLU A 1 90 ? 8.141 -19.047 -16.484 1 98.88 90 GLU A CA 1
ATOM 710 C C . GLU A 1 90 ? 7.309 -19.828 -17.516 1 98.88 90 GLU A C 1
ATOM 712 O O . GLU A 1 90 ? 6.453 -20.641 -17.141 1 98.88 90 GLU A O 1
ATOM 717 N N . LYS A 1 91 ? 7.492 -19.562 -18.734 1 98.19 91 LYS A N 1
ATOM 718 C CA . LYS A 1 91 ? 6.918 -20.266 -19.875 1 98.19 91 LYS A CA 1
ATOM 719 C C . LYS A 1 91 ? 7.961 -20.453 -20.984 1 98.19 91 LYS A C 1
ATOM 721 O O . LYS A 1 91 ? 8.516 -19.484 -21.5 1 98.19 91 LYS A O 1
ATOM 726 N N . ASP A 1 92 ? 8.219 -21.703 -21.297 1 96.38 92 ASP A N 1
ATOM 727 C CA . ASP A 1 92 ? 9.164 -22.047 -22.359 1 96.38 92 ASP A CA 1
ATOM 728 C C . ASP A 1 92 ? 10.516 -21.375 -22.125 1 96.38 92 ASP A C 1
ATOM 730 O O . ASP A 1 92 ? 11.086 -20.781 -23.047 1 96.38 92 ASP A O 1
ATOM 734 N N . GLY A 1 93 ? 10.906 -21.297 -20.938 1 95.88 93 GLY A N 1
ATOM 735 C CA . GLY A 1 93 ? 12.242 -20.828 -20.625 1 95.88 93 GLY A CA 1
ATOM 736 C C . GLY A 1 93 ? 12.312 -19.328 -20.438 1 95.88 93 GLY A C 1
ATOM 737 O O . GLY A 1 93 ? 13.383 -18.781 -20.172 1 95.88 93 GLY A O 1
ATOM 738 N N . GLN A 1 94 ? 11.172 -18.688 -20.594 1 98.38 94 GLN A N 1
ATOM 739 C CA . GLN A 1 94 ? 11.125 -17.234 -20.438 1 98.38 94 GLN A CA 1
ATOM 740 C C . GLN A 1 94 ? 10.07 -16.844 -19.406 1 98.38 94 GLN A C 1
ATOM 742 O O . GLN A 1 94 ? 9.078 -17.531 -19.219 1 98.38 94 GLN A O 1
ATOM 747 N N . PHE A 1 95 ? 10.391 -15.766 -18.797 1 98.81 95 PHE A N 1
ATOM 748 C CA . PHE A 1 95 ? 9.391 -15.227 -17.891 1 98.81 95 PHE A CA 1
ATOM 749 C C . PHE A 1 95 ? 8.398 -14.344 -18.641 1 98.81 95 PHE A C 1
ATOM 751 O O . PHE A 1 95 ? 8.805 -13.453 -19.406 1 98.81 95 PHE A O 1
ATOM 758 N N . VAL A 1 96 ? 7.113 -14.602 -18.422 1 98.88 96 VAL A N 1
ATOM 759 C CA . VAL A 1 96 ? 6.043 -13.859 -19.078 1 98.88 96 VAL A CA 1
ATOM 760 C C . VAL A 1 96 ? 5.109 -13.258 -18.031 1 98.88 96 VAL A C 1
ATOM 762 O O . VAL A 1 96 ? 4.773 -13.914 -17.047 1 98.88 96 VAL A O 1
ATOM 765 N N . GLU A 1 97 ? 4.684 -11.945 -18.266 1 98.94 97 GLU A N 1
ATOM 766 C CA . GLU A 1 97 ? 3.746 -11.289 -17.359 1 98.94 97 GLU A CA 1
ATOM 767 C C . GLU A 1 97 ? 2.412 -12.031 -17.312 1 98.94 97 GLU A C 1
ATOM 769 O O . GLU A 1 97 ? 1.896 -12.445 -18.344 1 98.94 97 GLU A O 1
ATOM 774 N N . THR A 1 98 ? 1.872 -12.234 -16.125 1 98.94 98 THR A N 1
ATOM 775 C CA . THR A 1 98 ? 0.552 -12.844 -16 1 98.94 98 THR A CA 1
ATOM 776 C C . THR A 1 98 ? -0.515 -11.945 -16.625 1 98.94 98 THR A C 1
ATOM 778 O O . THR A 1 98 ? -0.336 -10.727 -16.703 1 98.94 98 THR A O 1
ATOM 781 N N . THR A 1 99 ? -1.605 -12.562 -17.047 1 98.94 99 THR A N 1
ATOM 782 C CA . THR A 1 99 ? -2.736 -11.812 -17.578 1 98.94 99 THR A CA 1
ATOM 783 C C . THR A 1 99 ? -3.664 -11.359 -16.469 1 98.94 99 THR A C 1
ATOM 785 O O . THR A 1 99 ? -4.043 -12.156 -15.602 1 98.94 99 THR A O 1
ATOM 788 N N . VAL A 1 100 ? -3.951 -10.102 -16.469 1 98.94 100 VAL A N 1
ATOM 789 C CA . VAL A 1 100 ? -4.922 -9.602 -15.5 1 98.94 100 VAL A CA 1
ATOM 790 C C . VAL A 1 100 ? -6.336 -9.758 -16.062 1 98.94 100 VAL A C 1
ATOM 792 O O . VAL A 1 100 ? -6.668 -9.18 -17.094 1 98.94 100 VAL A O 1
ATOM 795 N N . LEU A 1 101 ? -7.129 -10.531 -15.367 1 98.94 101 LEU A N 1
ATOM 796 C CA . LEU A 1 101 ? -8.5 -10.766 -15.805 1 98.94 101 LEU A CA 1
ATOM 797 C C . LEU A 1 101 ? -9.438 -9.695 -15.25 1 98.94 101 LEU A C 1
ATOM 799 O O . LEU A 1 101 ? -10.414 -9.328 -15.898 1 98.94 101 LEU A O 1
ATOM 803 N N . SER A 1 102 ? -9.172 -9.25 -14.062 1 98.88 102 SER A N 1
ATOM 804 C CA . SER A 1 102 ? -9.977 -8.211 -13.414 1 98.88 102 SER A CA 1
ATOM 805 C C . SER A 1 102 ? -9.211 -7.543 -12.281 1 98.88 102 SER A C 1
ATOM 807 O O . SER A 1 102 ? -8.234 -8.102 -11.773 1 98.88 102 SER A O 1
ATOM 809 N N . GLU A 1 103 ? -9.672 -6.27 -12.031 1 98.56 103 GLU A N 1
ATOM 810 C CA . GLU A 1 103 ? -9.086 -5.504 -10.93 1 98.56 103 GLU A CA 1
ATOM 811 C C . GLU A 1 103 ? -10.172 -4.988 -9.984 1 98.56 103 GLU A C 1
ATOM 813 O O . GLU A 1 103 ? -11.25 -4.594 -10.43 1 98.56 103 GLU A O 1
ATOM 818 N N . ASN A 1 104 ? -9.914 -5.066 -8.68 1 98.75 104 ASN A N 1
ATOM 819 C CA . ASN A 1 104 ? -10.719 -4.43 -7.645 1 98.75 104 ASN A CA 1
ATOM 820 C C . ASN A 1 104 ? -9.898 -3.43 -6.832 1 98.75 104 ASN A C 1
ATOM 822 O O . ASN A 1 104 ? -9.305 -3.791 -5.816 1 98.75 104 ASN A O 1
ATOM 826 N N . LYS A 1 105 ? -9.93 -2.225 -7.207 1 97.19 105 LYS A N 1
ATOM 827 C CA . LYS A 1 105 ? -9.117 -1.201 -6.562 1 97.19 105 LYS A CA 1
ATOM 828 C C . LYS A 1 105 ? -9.555 -0.973 -5.121 1 97.19 105 LYS A C 1
ATOM 830 O O . LYS A 1 105 ? -8.727 -0.704 -4.246 1 97.19 105 LYS A O 1
ATOM 835 N N . LYS A 1 106 ? -10.852 -1.008 -4.91 1 97.44 106 LYS A N 1
ATOM 836 C CA . LYS A 1 106 ? -11.398 -0.816 -3.568 1 97.44 106 LYS A CA 1
ATOM 837 C C . LYS A 1 106 ? -10.812 -1.831 -2.59 1 97.44 106 LYS A C 1
ATOM 839 O O . LYS A 1 106 ? -10.398 -1.47 -1.487 1 97.44 106 LYS A O 1
ATOM 844 N N . ASP A 1 107 ? -10.758 -3.062 -3.092 1 97.75 107 ASP A N 1
ATOM 845 C CA . ASP A 1 107 ? -10.25 -4.129 -2.24 1 97.75 107 ASP A CA 1
ATOM 846 C C . ASP A 1 107 ? -8.742 -4.309 -2.43 1 97.75 107 ASP A C 1
ATOM 848 O O . ASP A 1 107 ? -8.109 -5.102 -1.726 1 97.75 107 ASP A O 1
ATOM 852 N N . ASN A 1 108 ? -8.219 -3.623 -3.342 1 98.06 108 ASN A N 1
ATOM 853 C CA . ASN A 1 108 ? -6.801 -3.74 -3.654 1 98.06 108 ASN A CA 1
ATOM 854 C C . ASN A 1 108 ? -6.422 -5.172 -4.023 1 98.06 108 ASN A C 1
ATOM 856 O O . ASN A 1 108 ? -5.496 -5.742 -3.445 1 98.06 108 ASN A O 1
ATOM 860 N N . THR A 1 109 ? -7.152 -5.711 -4.949 1 98.88 109 THR A N 1
ATOM 861 C CA . THR A 1 109 ? -6.902 -7.059 -5.449 1 98.88 109 THR A CA 1
ATOM 862 C C . THR A 1 109 ? -6.988 -7.094 -6.973 1 98.88 109 THR A C 1
ATOM 864 O O . THR A 1 109 ? -7.492 -6.156 -7.594 1 98.88 109 THR A O 1
ATOM 867 N N . ARG A 1 110 ? -6.449 -8.109 -7.523 1 98.94 110 ARG A N 1
ATOM 868 C CA . ARG A 1 110 ? -6.672 -8.453 -8.922 1 98.94 110 ARG A CA 1
ATOM 869 C C . ARG A 1 110 ? -6.703 -9.969 -9.117 1 98.94 110 ARG A C 1
ATOM 871 O O . ARG A 1 110 ? -6.23 -10.719 -8.258 1 98.94 110 ARG A O 1
ATOM 878 N N . VAL A 1 111 ? -7.355 -10.398 -10.195 1 99 111 VAL A N 1
ATOM 879 C CA . VAL A 1 111 ? -7.32 -11.789 -10.625 1 99 111 VAL A CA 1
ATOM 880 C C . VAL A 1 111 ? -6.363 -11.953 -11.797 1 99 111 VAL A C 1
ATOM 882 O O . VAL A 1 111 ? -6.441 -11.211 -12.781 1 99 111 VAL A O 1
ATOM 885 N N . VAL A 1 112 ? -5.488 -12.922 -11.641 1 99 112 VAL A N 1
ATOM 886 C CA . VAL A 1 112 ? -4.52 -13.156 -12.703 1 99 112 VAL A CA 1
ATOM 887 C C . VAL A 1 112 ? -4.723 -14.547 -13.297 1 99 112 VAL A C 1
ATOM 889 O O . VAL A 1 112 ? -5.391 -15.391 -12.695 1 99 112 VAL A O 1
ATOM 892 N N . GLU A 1 113 ? -4.133 -14.68 -14.508 1 98.94 113 GLU A N 1
ATOM 893 C CA . GLU A 1 113 ? -4.156 -15.969 -15.195 1 98.94 113 GLU A CA 1
ATOM 894 C C . GLU A 1 113 ? -2.844 -16.234 -15.93 1 98.94 113 GLU A C 1
ATOM 896 O O . GLU A 1 113 ? -2.24 -15.312 -16.484 1 98.94 113 GLU A O 1
ATOM 901 N N . PHE A 1 114 ? -2.514 -17.484 -15.969 1 98.94 114 PHE A N 1
ATOM 902 C CA . PHE A 1 114 ? -1.342 -17.906 -16.734 1 98.94 114 PHE A CA 1
ATOM 903 C C . PHE A 1 114 ? -1.439 -19.375 -17.109 1 98.94 114 PHE A C 1
ATOM 905 O O . PHE A 1 114 ? -2.227 -20.125 -16.516 1 98.94 114 PHE A O 1
ATOM 912 N N . GLU A 1 115 ? -0.637 -19.719 -18.109 1 98.56 115 GLU A N 1
ATOM 913 C CA . GLU A 1 115 ? -0.583 -21.094 -18.594 1 98.56 115 GLU A CA 1
ATOM 914 C C . GLU A 1 115 ? 0.388 -21.922 -17.781 1 98.56 115 GLU A C 1
ATOM 916 O O . GLU A 1 115 ? 1.464 -21.453 -17.406 1 98.56 115 GLU A O 1
ATOM 921 N N . VAL A 1 116 ? -0.031 -23.141 -17.5 1 98.44 116 VAL A N 1
ATOM 922 C CA . VAL A 1 116 ? 0.839 -24.094 -16.828 1 98.44 116 VAL A CA 1
ATOM 923 C C . VAL A 1 116 ? 0.993 -25.344 -17.688 1 98.44 116 VAL A C 1
ATOM 925 O O . VAL A 1 116 ? 0.013 -26.047 -17.969 1 98.44 116 VAL A O 1
ATOM 928 N N . ALA A 1 117 ? 2.193 -25.672 -18.031 1 96.62 117 ALA A N 1
ATOM 929 C CA . ALA A 1 117 ? 2.445 -26.812 -18.922 1 96.62 117 ALA A CA 1
ATOM 930 C C . ALA A 1 117 ? 2.35 -28.125 -18.172 1 96.62 117 ALA A C 1
ATOM 932 O O . ALA A 1 117 ? 1.865 -29.125 -18.703 1 96.62 117 ALA A O 1
ATOM 933 N N . ASP A 1 118 ? 2.807 -28.219 -16.984 1 96.81 118 ASP A N 1
ATOM 934 C CA . ASP A 1 118 ? 2.885 -29.453 -16.203 1 96.81 118 ASP A CA 1
ATOM 935 C C . ASP A 1 118 ? 2.6 -29.172 -14.727 1 96.81 118 ASP A C 1
ATOM 937 O O . ASP A 1 118 ? 3.457 -28.656 -14.008 1 96.81 118 ASP A O 1
ATOM 941 N N . LEU A 1 119 ? 1.468 -29.625 -14.227 1 97.56 119 LEU A N 1
ATOM 942 C CA . LEU A 1 119 ? 1.019 -29.344 -12.867 1 97.56 119 LEU A CA 1
ATOM 943 C C . LEU A 1 119 ? 1.812 -30.172 -11.852 1 97.56 119 LEU A C 1
ATOM 945 O O . LEU A 1 119 ? 1.768 -29.891 -10.656 1 97.56 119 LEU A O 1
ATOM 949 N N . SER A 1 120 ? 2.518 -31.156 -12.328 1 96.94 120 SER A N 1
ATOM 950 C CA . SER A 1 120 ? 3.256 -32.031 -11.414 1 96.94 120 SER A CA 1
ATOM 951 C C . SER A 1 120 ? 4.625 -31.438 -11.078 1 96.94 120 SER A C 1
ATOM 953 O O . SER A 1 120 ? 5.309 -31.922 -10.172 1 96.94 120 SER A O 1
ATOM 955 N N . LYS A 1 121 ? 5.023 -30.422 -11.82 1 97.69 121 LYS A N 1
ATOM 956 C CA . LYS A 1 121 ? 6.312 -29.781 -11.602 1 97.69 121 LYS A CA 1
ATOM 957 C C . LYS A 1 121 ? 6.141 -28.438 -10.906 1 97.69 121 LYS A C 1
ATOM 959 O O . LYS A 1 121 ? 5.09 -27.797 -11.023 1 97.69 121 LYS A O 1
ATOM 964 N N . LYS A 1 122 ? 7.172 -28.078 -10.227 1 98.75 122 LYS A N 1
ATOM 965 C CA . LYS A 1 122 ? 7.195 -26.703 -9.719 1 98.75 122 LYS A CA 1
ATOM 966 C C . LYS A 1 122 ? 7.309 -25.703 -10.852 1 98.75 122 LYS A C 1
ATOM 968 O O . LYS A 1 122 ? 8.016 -25.938 -11.836 1 98.75 122 LYS A O 1
ATOM 973 N N . LEU A 1 123 ? 6.594 -24.641 -10.711 1 98.88 123 LEU A N 1
ATOM 974 C CA . LEU A 1 123 ? 6.602 -23.594 -11.734 1 98.88 123 LEU A CA 1
ATOM 975 C C . LEU A 1 123 ? 7.285 -22.344 -11.219 1 98.88 123 LEU A C 1
ATOM 977 O O . LEU A 1 123 ? 6.859 -21.75 -10.219 1 98.88 123 LEU A O 1
ATOM 981 N N . ASN A 1 124 ? 8.305 -21.859 -11.867 1 98.88 124 ASN A N 1
ATOM 982 C CA . ASN A 1 124 ? 9.047 -20.672 -11.469 1 98.88 124 ASN A CA 1
ATOM 983 C C . ASN A 1 124 ? 8.25 -19.391 -11.734 1 98.88 124 ASN A C 1
ATOM 985 O O . ASN A 1 124 ? 7.57 -19.281 -12.758 1 98.88 124 ASN A O 1
ATOM 989 N N . GLY A 1 125 ? 8.328 -18.5 -10.828 1 98.94 125 GLY 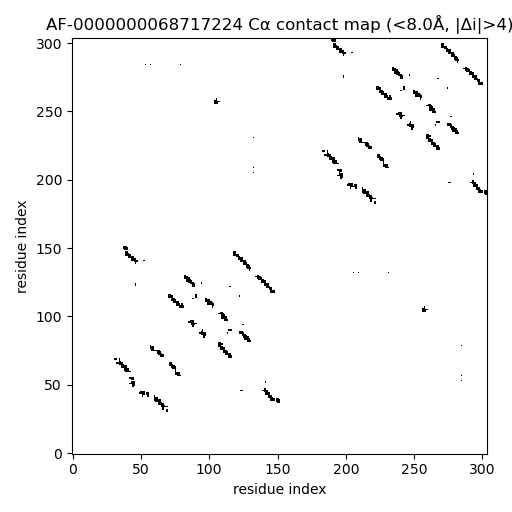A N 1
ATOM 990 C CA . GLY A 1 125 ? 7.766 -17.156 -10.977 1 98.94 125 GLY A CA 1
ATOM 991 C C . GLY A 1 125 ? 8.664 -16.062 -10.445 1 98.94 125 GLY A C 1
ATOM 992 O O . GLY A 1 125 ? 9.688 -16.344 -9.812 1 98.94 125 GLY A O 1
ATOM 993 N N . LYS A 1 126 ? 8.336 -14.836 -10.75 1 98.81 126 LYS A N 1
ATOM 994 C CA . LYS A 1 126 ? 9.023 -13.625 -10.289 1 98.81 126 LYS A CA 1
ATOM 995 C C . LYS A 1 126 ? 8.023 -12.531 -9.938 1 98.81 126 LYS A C 1
ATOM 997 O O . LYS A 1 126 ? 7.066 -12.289 -10.68 1 98.81 126 LYS A O 1
ATOM 1002 N N . VAL A 1 127 ? 8.234 -11.938 -8.781 1 98.88 127 VAL A N 1
ATOM 1003 C CA . VAL A 1 127 ? 7.402 -10.805 -8.391 1 98.88 127 VAL A CA 1
ATOM 1004 C C . VAL A 1 127 ? 8.281 -9.586 -8.141 1 98.88 127 VAL A C 1
ATOM 1006 O O . VAL A 1 127 ? 9.391 -9.703 -7.613 1 98.88 127 VAL A O 1
ATOM 1009 N N . LYS A 1 128 ? 7.824 -8.414 -8.523 1 98.88 128 LYS A N 1
ATOM 1010 C CA . LYS A 1 128 ? 8.438 -7.137 -8.172 1 98.88 128 LYS A CA 1
ATOM 1011 C C . LYS A 1 128 ? 7.52 -6.316 -7.273 1 98.88 128 LYS A C 1
ATOM 1013 O O . LYS A 1 128 ? 6.363 -6.062 -7.621 1 98.88 128 LYS A O 1
ATOM 1018 N N . ILE A 1 129 ? 8.031 -6.027 -6.113 1 98.75 129 ILE A N 1
ATOM 1019 C CA . ILE A 1 129 ? 7.305 -5.215 -5.148 1 98.75 129 ILE A CA 1
ATOM 1020 C C . ILE A 1 129 ? 7.797 -3.771 -5.211 1 98.75 129 ILE A C 1
ATOM 1022 O O . ILE A 1 129 ? 9 -3.521 -5.246 1 98.75 129 ILE A O 1
ATOM 1026 N N . ASN A 1 130 ? 6.867 -2.805 -5.332 1 98.69 130 ASN A N 1
ATOM 1027 C CA . ASN A 1 130 ? 7.148 -1.374 -5.312 1 98.69 130 ASN A CA 1
ATOM 1028 C C . ASN A 1 130 ? 6.23 -0.636 -4.34 1 98.69 130 ASN A C 1
ATOM 1030 O O . ASN A 1 130 ? 5.012 -0.64 -4.508 1 98.69 130 ASN A O 1
ATOM 1034 N N . ILE A 1 131 ? 6.844 -0.05 -3.307 1 98 131 ILE A N 1
ATOM 1035 C CA . ILE A 1 131 ? 6.133 0.715 -2.287 1 98 131 ILE A CA 1
ATOM 1036 C C . ILE A 1 131 ? 6.734 2.115 -2.184 1 98 131 ILE A C 1
ATOM 1038 O O . ILE A 1 131 ? 7.645 2.352 -1.386 1 98 131 ILE A O 1
ATOM 1042 N N . PRO A 1 132 ? 6.113 3.074 -2.785 1 97 132 PRO A N 1
ATOM 1043 C CA . PRO A 1 132 ? 6.711 4.406 -2.922 1 97 132 PRO A CA 1
ATOM 1044 C C . PRO A 1 132 ? 6.844 5.133 -1.587 1 97 132 PRO A C 1
ATOM 1046 O O . PRO A 1 132 ? 7.855 5.797 -1.342 1 97 132 PRO A O 1
ATOM 1049 N N . ILE A 1 133 ? 5.93 4.996 -0.662 1 96.19 133 ILE A N 1
ATOM 1050 C CA . ILE A 1 133 ? 5.906 5.824 0.54 1 96.19 133 ILE A CA 1
ATOM 1051 C C . ILE A 1 133 ? 7.148 5.547 1.384 1 96.19 133 ILE A C 1
ATOM 1053 O O . ILE A 1 133 ? 7.621 6.422 2.111 1 96.19 133 ILE A O 1
ATOM 1057 N N . ILE A 1 134 ? 7.734 4.379 1.204 1 97.06 134 ILE A N 1
ATOM 1058 C CA . ILE A 1 134 ? 8.961 4.078 1.934 1 97.06 134 ILE A CA 1
ATOM 1059 C C . ILE A 1 134 ? 10.094 3.809 0.947 1 97.06 134 ILE A C 1
ATOM 1061 O O . ILE A 1 134 ? 11.117 3.225 1.312 1 97.06 134 ILE A O 1
ATOM 1065 N N . ASN A 1 135 ? 9.938 4.105 -0.253 1 96.38 135 ASN A N 1
ATOM 1066 C CA . ASN A 1 135 ? 10.922 3.959 -1.319 1 96.38 135 ASN A CA 1
ATOM 1067 C C . ASN A 1 135 ? 11.461 2.533 -1.393 1 96.38 135 ASN A C 1
ATOM 1069 O O . ASN A 1 135 ? 12.672 2.328 -1.487 1 96.38 135 ASN A O 1
ATOM 1073 N N . TYR A 1 136 ? 10.586 1.597 -1.228 1 98.38 136 TYR A N 1
ATOM 1074 C CA . TYR A 1 136 ? 10.953 0.188 -1.298 1 98.38 136 TYR A CA 1
ATOM 1075 C C . TYR A 1 136 ? 10.734 -0.366 -2.699 1 98.38 136 TYR A C 1
ATOM 1077 O O . TYR A 1 136 ? 9.664 -0.181 -3.281 1 98.38 136 TYR A O 1
ATOM 1085 N N . ASN A 1 137 ? 11.781 -0.968 -3.297 1 98.62 137 ASN A N 1
ATOM 1086 C CA . ASN A 1 137 ? 11.781 -1.653 -4.586 1 98.62 137 ASN A CA 1
ATOM 1087 C C . ASN A 1 137 ? 12.602 -2.938 -4.535 1 98.62 137 ASN A C 1
ATOM 1089 O O . ASN A 1 137 ? 13.812 -2.898 -4.297 1 98.62 137 ASN A O 1
ATOM 1093 N N . ALA A 1 138 ? 11.938 -4.086 -4.754 1 98.5 138 ALA A N 1
ATOM 1094 C CA . ALA A 1 138 ? 12.648 -5.359 -4.664 1 98.5 138 ALA A CA 1
ATOM 1095 C C . ALA A 1 138 ? 12 -6.41 -5.559 1 98.5 138 ALA A C 1
ATOM 1097 O O . ALA A 1 138 ? 10.797 -6.348 -5.836 1 98.5 138 ALA A O 1
ATOM 1098 N N . SER A 1 139 ? 12.789 -7.328 -6.043 1 98.19 139 SER A N 1
ATOM 1099 C CA . SER A 1 139 ? 12.344 -8.477 -6.828 1 98.19 139 SER A CA 1
ATOM 1100 C C . SER A 1 139 ? 12.57 -9.781 -6.078 1 98.19 139 SER A C 1
ATOM 1102 O O . SER A 1 139 ? 13.609 -9.961 -5.434 1 98.19 139 SER A O 1
ATOM 1104 N N . TYR A 1 140 ? 11.609 -10.703 -6.215 1 98.5 140 TYR A N 1
ATOM 1105 C CA . TYR A 1 140 ? 11.695 -11.992 -5.543 1 98.5 140 TYR A CA 1
ATOM 1106 C C . TYR A 1 140 ? 11.391 -13.133 -6.508 1 98.5 140 TYR A C 1
ATOM 1108 O O . TYR A 1 140 ? 10.461 -13.047 -7.309 1 98.5 140 TYR A O 1
ATOM 1116 N N . ASP A 1 141 ? 12.242 -14.164 -6.422 1 98.75 141 ASP A N 1
ATOM 1117 C CA . ASP A 1 141 ? 11.953 -15.414 -7.117 1 98.75 141 ASP A CA 1
ATOM 1118 C C . ASP A 1 141 ? 11.055 -16.312 -6.273 1 98.75 141 ASP A C 1
ATOM 1120 O O . ASP A 1 141 ? 11.234 -16.422 -5.062 1 98.75 141 ASP A O 1
ATOM 1124 N N . ILE A 1 142 ? 10.109 -16.953 -6.941 1 98.94 142 ILE A N 1
ATOM 1125 C CA . ILE A 1 142 ? 9.195 -17.859 -6.254 1 98.94 142 ILE A CA 1
ATOM 1126 C C . ILE A 1 142 ? 9 -19.125 -7.086 1 98.94 142 ILE A C 1
ATOM 1128 O O . ILE A 1 142 ? 9.422 -19.188 -8.242 1 98.94 142 ILE A O 1
ATOM 1132 N N . ARG A 1 143 ? 8.383 -20.094 -6.441 1 98.94 143 ARG A N 1
ATOM 1133 C CA . ARG A 1 143 ? 7.961 -21.328 -7.117 1 98.94 143 ARG A CA 1
ATOM 1134 C C . ARG A 1 143 ? 6.555 -21.734 -6.691 1 98.94 143 ARG A C 1
ATOM 1136 O O . ARG A 1 143 ? 6.242 -21.75 -5.5 1 98.94 143 ARG A O 1
ATOM 1143 N N . PHE A 1 144 ? 5.742 -22.047 -7.668 1 98.94 144 PHE A N 1
ATOM 1144 C CA . PHE A 1 144 ? 4.426 -22.609 -7.395 1 98.94 144 PHE A CA 1
ATOM 1145 C C . PHE A 1 144 ? 4.5 -24.125 -7.258 1 98.94 144 PHE A C 1
ATOM 1147 O O . PHE A 1 144 ? 5.152 -24.797 -8.062 1 98.94 144 PHE A O 1
ATOM 1154 N N . VAL A 1 145 ? 3.83 -24.594 -6.25 1 98.88 145 VAL A N 1
ATOM 1155 C CA . VAL A 1 145 ? 3.633 -26.031 -6.051 1 98.88 145 VAL A CA 1
ATOM 1156 C C . VAL A 1 145 ? 2.141 -26.344 -6.07 1 98.88 145 VAL A C 1
ATOM 1158 O O . VAL A 1 145 ? 1.419 -26.031 -5.117 1 98.88 145 VAL A O 1
ATOM 1161 N N . PHE A 1 146 ? 1.738 -27.031 -7.137 1 98.88 146 PHE A N 1
ATOM 1162 C CA . PHE A 1 146 ? 0.331 -27.375 -7.281 1 98.88 146 PHE A CA 1
ATOM 1163 C C . PHE A 1 146 ? 0.048 -28.75 -6.676 1 98.88 146 PHE A C 1
ATOM 1165 O O . PHE A 1 146 ? 0.858 -29.672 -6.805 1 98.88 146 PHE A O 1
ATOM 1172 N N . ASP A 1 147 ? -1.137 -28.812 -6.051 1 98.69 147 ASP A N 1
ATOM 1173 C CA . ASP A 1 147 ? -1.565 -30.078 -5.461 1 98.69 147 ASP A CA 1
ATOM 1174 C C . ASP A 1 147 ? -2.535 -30.812 -6.387 1 98.69 147 ASP A C 1
ATOM 1176 O O . ASP A 1 147 ? -3.752 -30.656 -6.273 1 98.69 147 ASP A O 1
ATOM 1180 N N . GLY A 1 148 ? -1.988 -31.688 -7.164 1 96.75 148 GLY A N 1
ATOM 1181 C CA . GLY A 1 148 ? -2.793 -32.438 -8.125 1 96.75 148 GLY A CA 1
ATOM 1182 C C . GLY A 1 148 ? -3.877 -33.281 -7.473 1 96.75 148 GLY A C 1
ATOM 1183 O O . GLY A 1 148 ? -4.906 -33.562 -8.086 1 96.75 148 GLY A O 1
ATOM 1184 N N . ASN A 1 149 ? -3.754 -33.656 -6.262 1 97.12 149 ASN A N 1
ATOM 1185 C CA . ASN A 1 149 ? -4.73 -34.469 -5.559 1 97.12 149 ASN A CA 1
ATOM 1186 C C . ASN A 1 149 ? -5.945 -33.656 -5.125 1 97.12 149 ASN A C 1
ATOM 1188 O O . ASN A 1 149 ? -6.969 -34.219 -4.734 1 97.12 149 ASN A O 1
ATOM 1192 N N . SER A 1 150 ? -5.812 -32.375 -5.301 1 97.88 150 SER A N 1
ATOM 1193 C CA . SER A 1 150 ? -6.883 -31.516 -4.832 1 97.88 150 SER A CA 1
ATOM 1194 C C . SER A 1 150 ? -7.836 -31.141 -5.965 1 97.88 150 SER A C 1
ATOM 1196 O O . SER A 1 150 ? -8.844 -30.469 -5.742 1 97.88 150 SER A O 1
ATOM 1198 N N . ILE A 1 151 ? -7.598 -31.578 -7.102 1 96.69 151 ILE A N 1
ATOM 1199 C CA . ILE A 1 151 ? -8.398 -31.188 -8.258 1 96.69 151 ILE A CA 1
ATOM 1200 C C . ILE A 1 151 ? -9.836 -31.672 -8.078 1 96.69 151 ILE A C 1
ATOM 1202 O O . ILE A 1 151 ? -10.07 -32.844 -7.754 1 96.69 151 ILE A O 1
ATOM 1206 N N . LYS A 1 152 ? -10.781 -30.734 -8.234 1 92.56 152 LYS A N 1
ATOM 1207 C CA . LYS A 1 152 ? -12.203 -31.047 -8.125 1 92.56 152 LYS A CA 1
ATOM 1208 C C . LYS A 1 152 ? -13.016 -30.219 -9.109 1 92.56 152 LYS A C 1
ATOM 1210 O O . LYS A 1 152 ? -12.656 -29.094 -9.43 1 92.56 152 LYS A O 1
ATOM 1215 N N . MET B 1 1 ? 24.375 87.125 72.438 1 26.97 1 MET B N 1
ATOM 1216 C CA . MET B 1 1 ? 23.297 87.562 71.625 1 26.97 1 MET B CA 1
ATOM 1217 C C . MET B 1 1 ? 22.891 86.5 70.562 1 26.97 1 MET B C 1
ATOM 1219 O O . MET B 1 1 ? 23.75 85.875 70 1 26.97 1 MET B O 1
ATOM 1223 N N . PHE B 1 2 ? 21.531 86.125 70.375 1 30.84 2 PHE B N 1
ATOM 1224 C CA . PHE B 1 2 ? 20.609 85.125 69.875 1 30.84 2 PHE B CA 1
ATOM 1225 C C . PHE B 1 2 ? 20.656 85 68.375 1 30.84 2 PHE B C 1
ATOM 1227 O O . PHE B 1 2 ? 20 84.188 67.75 1 30.84 2 PHE B O 1
ATOM 1234 N N . LYS B 1 3 ? 21.031 85.938 67.625 1 27.33 3 LYS B N 1
ATOM 1235 C CA . LYS B 1 3 ? 20.125 86.188 66.5 1 27.33 3 LYS B CA 1
ATOM 1236 C C . LYS B 1 3 ? 20.281 85.125 65.438 1 27.33 3 LYS B C 1
ATOM 1238 O O . LYS B 1 3 ? 19.281 84.5 65 1 27.33 3 LYS B O 1
ATOM 1243 N N . GLN B 1 4 ? 21.188 85.312 64.375 1 30.12 4 GLN B N 1
ATOM 1244 C CA . GLN B 1 4 ? 20.75 85.375 62.969 1 30.12 4 GLN B CA 1
ATOM 1245 C C . GLN B 1 4 ? 20.453 84 62.406 1 30.12 4 GLN B C 1
ATOM 1247 O O . GLN B 1 4 ? 20.922 83 62.969 1 30.12 4 GLN B O 1
ATOM 1252 N N . PHE B 1 5 ? 20 83.812 61.031 1 24.89 5 PHE B N 1
ATOM 1253 C CA . PHE B 1 5 ? 18.938 83.375 60.125 1 24.89 5 PHE B CA 1
ATOM 1254 C C . PHE B 1 5 ? 19.297 82.062 59.469 1 24.89 5 PHE B C 1
ATOM 1256 O O . PHE B 1 5 ? 18.422 81.25 59.188 1 24.89 5 PHE B O 1
ATOM 1263 N N . LYS B 1 6 ? 20.688 81.875 59.031 1 28.19 6 LYS B N 1
ATOM 1264 C CA . LYS B 1 6 ? 20.828 81.562 57.625 1 28.19 6 LYS B CA 1
ATOM 1265 C C . LYS B 1 6 ? 20.062 80.312 57.219 1 28.19 6 LYS B C 1
ATOM 1267 O O . LYS B 1 6 ? 19.75 79.5 58.094 1 28.19 6 LYS B O 1
ATOM 1272 N N . MET B 1 7 ? 20.438 79.688 55.969 1 29.78 7 MET B N 1
ATOM 1273 C CA . MET B 1 7 ? 19.906 79.188 54.688 1 29.78 7 MET B CA 1
ATOM 1274 C C . MET B 1 7 ? 19.484 77.75 54.781 1 29.78 7 MET B C 1
ATOM 1276 O O . MET B 1 7 ? 20.281 76.875 55.156 1 29.78 7 MET B O 1
ATOM 1280 N N . ILE B 1 8 ? 18.203 77.562 55.031 1 32.78 8 ILE B N 1
ATOM 1281 C CA . ILE B 1 8 ? 17.516 76.25 55.062 1 32.78 8 ILE B CA 1
ATOM 1282 C C . ILE B 1 8 ? 17.672 75.5 53.75 1 32.78 8 ILE B C 1
ATOM 1284 O O . ILE B 1 8 ? 17.453 76.125 52.688 1 32.78 8 ILE B O 1
ATOM 1288 N N . ILE B 1 9 ? 18.625 74.562 53.625 1 34.16 9 ILE B N 1
ATOM 1289 C CA . ILE B 1 9 ? 19 73.562 52.594 1 34.16 9 ILE B CA 1
ATOM 1290 C C . ILE B 1 9 ? 17.75 72.875 52.062 1 34.16 9 ILE B C 1
ATOM 1292 O O . ILE B 1 9 ? 17.125 72.062 52.781 1 34.16 9 ILE B O 1
ATOM 1296 N N . ALA B 1 10 ? 16.75 73.625 51.438 1 31.86 10 ALA B N 1
ATOM 1297 C CA . ALA B 1 10 ? 15.555 73 50.938 1 31.86 10 ALA B CA 1
ATOM 1298 C C . ALA B 1 10 ? 15.898 71.938 49.875 1 31.86 10 ALA B C 1
ATOM 1300 O O . ALA B 1 10 ? 16.344 72.312 48.781 1 31.86 10 ALA B O 1
ATOM 1301 N N . VAL B 1 11 ? 16.672 70.938 50.188 1 35.88 11 VAL B N 1
ATOM 1302 C CA . VAL B 1 11 ? 16.953 69.875 49.219 1 35.88 11 VAL B CA 1
ATOM 1303 C C . VAL B 1 11 ? 15.656 69.375 48.594 1 35.88 11 VAL B C 1
ATOM 1305 O O . VAL B 1 11 ? 14.773 68.875 49.312 1 35.88 11 VAL B O 1
ATOM 1308 N N . PHE B 1 12 ? 15.055 70.125 47.625 1 29.67 12 PHE B N 1
ATOM 1309 C CA . PHE B 1 12 ? 13.891 69.812 46.812 1 29.67 12 PHE B CA 1
ATOM 1310 C C . PHE B 1 12 ? 14.078 68.375 46.188 1 29.67 12 PHE B C 1
ATOM 1312 O O . PHE B 1 12 ? 15.008 68.188 45.406 1 29.67 12 PHE B O 1
ATOM 1319 N N . ALA B 1 13 ? 13.852 67.375 46.906 1 31.61 13 ALA B N 1
ATOM 1320 C CA . ALA B 1 13 ? 13.82 66 46.406 1 31.61 13 ALA B CA 1
ATOM 1321 C C . ALA B 1 13 ? 12.875 65.875 45.219 1 31.61 13 ALA B C 1
ATOM 1323 O O . ALA B 1 13 ? 11.664 66 45.375 1 31.61 13 ALA B O 1
ATOM 1324 N N . VAL B 1 14 ? 13.258 66.5 44.031 1 35.12 14 VAL B N 1
ATOM 1325 C CA . VAL B 1 14 ? 12.438 66.312 42.844 1 35.12 14 VAL B CA 1
ATOM 1326 C C . VAL B 1 14 ? 12.203 64.812 42.625 1 35.12 14 VAL B C 1
ATOM 1328 O O . VAL B 1 14 ? 13.156 64.062 42.531 1 35.12 14 VAL B O 1
ATOM 1331 N N . LEU B 1 15 ? 11.164 64.188 43.25 1 31.97 15 LEU B N 1
ATOM 1332 C CA . LEU B 1 15 ? 10.641 62.875 43 1 31.97 15 LEU B CA 1
ATOM 1333 C C . LEU B 1 15 ? 10.352 62.656 41.531 1 31.97 15 LEU B C 1
ATOM 1335 O O . LEU B 1 15 ? 9.516 63.344 40.938 1 31.97 15 LEU B O 1
ATOM 1339 N N . PHE B 1 16 ? 11.422 62.5 40.656 1 32.5 16 PHE B N 1
ATOM 1340 C CA . PHE B 1 16 ? 11.258 62.094 39.25 1 32.5 16 PHE B CA 1
ATOM 1341 C C . PHE B 1 16 ? 10.336 60.906 39.125 1 32.5 16 PHE B C 1
ATOM 1343 O O . PHE B 1 16 ? 10.656 59.812 39.625 1 32.5 16 PHE B O 1
ATOM 1350 N N . THR B 1 17 ? 9.062 61.125 39.312 1 35.34 17 THR B N 1
ATOM 1351 C CA . THR B 1 17 ? 8.109 60.031 39.031 1 35.34 17 THR B CA 1
ATOM 1352 C C . THR B 1 17 ? 8.297 59.531 37.594 1 35.34 17 THR B C 1
ATOM 1354 O O . THR B 1 17 ? 8.117 60.281 36.656 1 35.34 17 THR B O 1
ATOM 1357 N N . PHE B 1 18 ? 9.406 58.844 37.281 1 35.59 18 PHE B N 1
ATOM 1358 C CA . PHE B 1 18 ? 9.445 58.188 35.969 1 35.59 18 PHE B CA 1
ATOM 1359 C C . PHE B 1 18 ? 8.188 57.375 35.75 1 35.59 18 PHE B C 1
ATOM 1361 O O . PHE B 1 18 ? 7.918 56.438 36.5 1 35.59 18 PHE B O 1
ATOM 1368 N N . ILE B 1 19 ? 7.066 57.969 35.406 1 36.19 19 ILE B N 1
ATOM 1369 C CA . ILE B 1 19 ? 5.941 57.188 34.906 1 36.19 19 ILE B CA 1
ATOM 1370 C C . ILE B 1 19 ? 6.422 56.25 33.812 1 36.19 19 ILE B C 1
ATOM 1372 O O . ILE B 1 19 ? 6.914 56.656 32.781 1 36.19 19 ILE B O 1
ATOM 1376 N N . ALA B 1 20 ? 6.992 55.031 34.125 1 40.97 20 ALA B N 1
ATOM 1377 C CA . ALA B 1 20 ? 7.145 53.938 33.188 1 40.97 20 ALA B CA 1
ATOM 1378 C C . ALA B 1 20 ? 5.852 53.688 32.406 1 40.97 20 ALA B C 1
ATOM 1380 O O . ALA B 1 20 ? 4.812 53.406 33 1 40.97 20 ALA B O 1
ATOM 1381 N N . THR B 1 21 ? 5.559 54.594 31.453 1 40.34 21 THR B N 1
ATOM 1382 C CA . THR B 1 21 ? 4.531 54.156 30.516 1 40.34 21 THR B CA 1
ATOM 1383 C C . THR B 1 21 ? 4.797 52.719 30.047 1 40.34 21 THR B C 1
ATOM 1385 O O . THR B 1 21 ? 5.836 52.438 29.438 1 40.34 21 THR B O 1
ATOM 1388 N N . LEU B 1 22 ? 4.527 51.656 30.828 1 39.41 22 LEU B N 1
ATOM 1389 C CA . LEU B 1 22 ? 4.434 50.312 30.25 1 39.41 22 LEU B CA 1
ATOM 1390 C C . LEU B 1 22 ? 3.701 50.344 28.922 1 39.41 22 LEU B C 1
ATOM 1392 O O . LEU B 1 22 ? 2.533 50.75 28.844 1 39.41 22 LEU B O 1
ATOM 1396 N N . GLY B 1 23 ? 4.375 50.938 27.859 1 38.94 23 GLY B N 1
ATOM 1397 C CA . GLY B 1 23 ? 3.85 50.719 26.516 1 38.94 23 GLY B CA 1
ATOM 1398 C C . GLY B 1 23 ? 3.16 49.375 26.375 1 38.94 23 GLY B C 1
ATOM 1399 O O . GLY B 1 23 ? 3.756 48.312 26.656 1 38.94 23 GLY B O 1
ATOM 1400 N N . LEU B 1 24 ? 1.901 49.281 26.719 1 38.09 24 LEU B N 1
ATOM 1401 C CA . LEU B 1 24 ? 1.149 48.125 26.25 1 38.09 24 LEU B CA 1
ATOM 1402 C C . LEU B 1 24 ? 1.574 47.719 24.844 1 38.09 24 LEU B C 1
ATOM 1404 O O . LEU B 1 24 ? 1.5 48.531 23.922 1 38.09 24 LEU B O 1
ATOM 1408 N N . GLN B 1 25 ? 2.684 47.031 24.719 1 38.47 25 GLN B N 1
ATOM 1409 C CA . GLN B 1 25 ? 2.861 46.375 23.438 1 38.47 25 GLN B CA 1
ATOM 1410 C C . GLN B 1 25 ? 1.52 45.969 22.828 1 38.47 25 GLN B C 1
ATOM 1412 O O . GLN B 1 25 ? 0.729 45.281 23.469 1 38.47 25 GLN B O 1
ATOM 1417 N N . ASP B 1 26 ? 0.876 46.875 22.125 1 38.66 26 ASP B N 1
ATOM 1418 C CA . ASP B 1 26 ? -0.225 46.344 21.312 1 38.66 26 ASP B CA 1
ATOM 1419 C C . ASP B 1 26 ? 0.044 44.938 20.859 1 38.66 26 ASP B C 1
ATOM 1421 O O . ASP B 1 26 ? 1.018 44.656 20.141 1 38.66 26 ASP B O 1
ATOM 1425 N N . ALA B 1 27 ? -0.04 43.906 21.703 1 40.53 27 ALA B N 1
ATOM 1426 C CA . ALA B 1 27 ? -0.105 42.594 21.078 1 40.53 27 ALA B CA 1
ATOM 1427 C C . ALA B 1 27 ? -0.761 42.656 19.703 1 40.53 27 ALA B C 1
ATOM 1429 O O . ALA B 1 27 ? -1.905 43.125 19.578 1 40.53 27 ALA B O 1
ATOM 1430 N N . LYS B 1 28 ? -0.081 43.094 18.688 1 42.34 28 LYS B N 1
ATOM 1431 C CA . LYS B 1 28 ? -0.61 42.875 17.344 1 42.34 28 LYS B CA 1
ATOM 1432 C C . LYS B 1 28 ? -1.628 41.719 17.344 1 42.34 28 LYS B C 1
ATOM 1434 O O . LYS B 1 28 ? -1.29 40.594 17.672 1 42.34 28 LYS B O 1
ATOM 1439 N N . ALA B 1 29 ? -2.945 42 17.672 1 40.56 29 ALA B N 1
ATOM 1440 C CA . ALA B 1 29 ? -4.074 41.062 17.578 1 40.56 29 ALA B CA 1
ATOM 1441 C C . ALA B 1 29 ? -3.902 40.125 16.406 1 40.56 29 ALA B C 1
ATOM 1443 O O . ALA B 1 29 ? -3.674 40.562 15.266 1 40.56 29 ALA B O 1
ATOM 1444 N N . ALA B 1 30 ? -3.26 38.969 16.484 1 46.62 30 ALA B N 1
ATOM 1445 C CA . ALA B 1 30 ? -3.422 38.031 15.383 1 46.62 30 ALA B CA 1
ATOM 1446 C C . ALA B 1 30 ? -4.75 38.25 14.664 1 46.62 30 ALA B C 1
ATOM 1448 O O . ALA B 1 30 ? -5.801 38.344 15.305 1 46.62 30 ALA B O 1
ATOM 1449 N N . THR B 1 31 ? -4.863 39.156 13.695 1 53.81 31 THR B N 1
ATOM 1450 C CA . THR 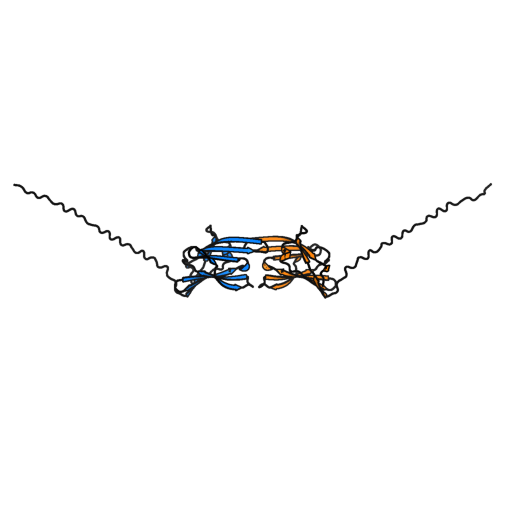B 1 31 ? -6.078 39.344 12.914 1 53.81 31 THR B CA 1
ATOM 1451 C C . THR B 1 31 ? -6.945 38.094 12.922 1 53.81 31 THR B C 1
ATOM 1453 O O . THR B 1 31 ? -6.496 37 12.523 1 53.81 31 THR B O 1
ATOM 1456 N N . LYS B 1 32 ? -7.801 38 13.992 1 75.06 32 LYS B N 1
ATOM 1457 C CA . LYS B 1 32 ? -8.766 36.938 14.172 1 75.06 32 LYS B CA 1
ATOM 1458 C C . LYS B 1 32 ? -9.57 36.688 12.898 1 75.06 32 LYS B C 1
ATOM 1460 O O . LYS B 1 32 ? -10.203 37.594 12.375 1 75.06 32 LYS B O 1
ATOM 1465 N N . LEU B 1 33 ? -9.312 35.719 12.211 1 83.12 33 LEU B N 1
ATOM 1466 C CA . LEU B 1 33 ? -10.062 35.344 11.023 1 83.12 33 LEU B CA 1
ATOM 1467 C C . LEU B 1 33 ? -11.547 35.219 11.336 1 83.12 33 LEU B C 1
ATOM 1469 O O . LEU B 1 33 ? -11.922 34.75 12.422 1 83.12 33 LEU B O 1
ATOM 1473 N N . ALA B 1 34 ? -12.344 35.812 10.438 1 88.38 34 ALA B N 1
ATOM 1474 C CA . ALA B 1 34 ? -13.789 35.656 10.57 1 88.38 34 ALA B CA 1
ATOM 1475 C C . ALA B 1 34 ? -14.195 34.188 10.492 1 88.38 34 ALA B C 1
ATOM 1477 O O . ALA B 1 34 ? -13.477 33.375 9.922 1 88.38 34 ALA B O 1
ATOM 1478 N N . ASP B 1 35 ? -15.328 33.875 11.094 1 92.44 35 ASP B N 1
ATOM 1479 C CA . ASP B 1 35 ? -15.898 32.531 11.008 1 92.44 35 ASP B CA 1
ATOM 1480 C C . ASP B 1 35 ? -16.297 32.188 9.578 1 92.44 35 ASP B C 1
ATOM 1482 O O . ASP B 1 35 ? -17.312 32.688 9.07 1 92.44 35 ASP B O 1
ATOM 1486 N N . GLU B 1 36 ? -15.531 31.5 8.93 1 93.12 36 GLU B N 1
ATOM 1487 C CA . GLU B 1 36 ? -15.781 31.047 7.566 1 93.12 36 GLU B CA 1
ATOM 1488 C C . GLU B 1 36 ? -14.742 30.016 7.137 1 93.12 36 GLU B C 1
ATOM 1490 O O . GLU B 1 36 ? -14.008 29.484 7.973 1 93.12 36 GLU B O 1
ATOM 1495 N N . LYS B 1 37 ? -14.758 29.578 5.934 1 97.62 37 LYS B N 1
ATOM 1496 C CA . LYS B 1 37 ? -13.781 28.656 5.359 1 97.62 37 LYS B CA 1
ATOM 1497 C C . LYS B 1 37 ? -12.773 29.391 4.48 1 97.62 37 LYS B C 1
ATOM 1499 O O . LYS B 1 37 ? -13.141 30.297 3.727 1 97.62 37 LYS B O 1
ATOM 1504 N N . TYR B 1 38 ? -11.523 29.031 4.688 1 98.31 38 TYR B N 1
ATOM 1505 C CA . TYR B 1 38 ? -10.406 29.531 3.896 1 98.31 38 TYR B CA 1
ATOM 1506 C C . TYR B 1 38 ? -9.578 28.375 3.338 1 98.31 38 TYR B C 1
ATOM 1508 O O . TYR B 1 38 ? -9.852 27.203 3.621 1 98.31 38 TYR B O 1
ATOM 1516 N N . ASN B 1 39 ? -8.625 28.719 2.479 1 98.75 39 ASN B N 1
ATOM 1517 C CA . ASN B 1 39 ? -7.523 27.844 2.121 1 98.75 39 ASN B CA 1
ATOM 1518 C C . ASN B 1 39 ? -6.203 28.328 2.719 1 98.75 39 ASN B C 1
ATOM 1520 O O . ASN B 1 39 ? -5.973 29.531 2.83 1 98.75 39 ASN B O 1
ATOM 1524 N N . ILE B 1 40 ? -5.422 27.406 3.035 1 98.81 40 ILE B N 1
ATOM 1525 C CA . ILE B 1 40 ? -4.105 27.75 3.555 1 98.81 40 ILE B CA 1
ATOM 1526 C C . ILE B 1 40 ? -3.07 26.75 3.057 1 98.81 40 ILE B C 1
ATOM 1528 O O . ILE B 1 40 ? -3.258 25.531 3.195 1 98.81 40 ILE B O 1
ATOM 1532 N N . ALA B 1 41 ? -1.943 27.219 2.535 1 98.88 41 ALA B N 1
ATOM 1533 C CA . ALA B 1 41 ? -0.835 26.344 2.143 1 98.88 41 ALA B CA 1
ATOM 1534 C C . ALA B 1 41 ? -0.027 25.906 3.359 1 98.88 41 ALA B C 1
ATOM 1536 O O . ALA B 1 41 ? 0.025 26.609 4.367 1 98.88 41 ALA B O 1
ATOM 1537 N N . PHE B 1 42 ? 0.531 24.75 3.23 1 98.94 42 PHE B N 1
ATOM 1538 C CA . PHE B 1 42 ? 1.431 24.266 4.27 1 98.94 42 PHE B CA 1
ATOM 1539 C C . PHE B 1 42 ? 2.51 23.359 3.674 1 98.94 42 PHE B C 1
ATOM 1541 O O . PHE B 1 42 ? 2.389 22.906 2.533 1 98.94 42 PHE B O 1
ATOM 1548 N N . THR B 1 43 ? 3.611 23.141 4.414 1 98.88 43 THR B N 1
ATOM 1549 C CA . THR B 1 43 ? 4.629 22.109 4.168 1 98.88 43 THR B CA 1
ATOM 1550 C C . THR B 1 43 ? 4.82 21.234 5.402 1 98.88 43 THR B C 1
ATOM 1552 O O . THR B 1 43 ? 4.402 21.609 6.504 1 98.88 43 THR B O 1
ATOM 1555 N N . VAL B 1 44 ? 5.328 20.078 5.145 1 98.94 44 VAL B N 1
ATOM 1556 C CA . VAL B 1 44 ? 5.617 19.141 6.23 1 98.94 44 VAL B CA 1
ATOM 1557 C C . VAL B 1 44 ? 7.125 18.938 6.348 1 98.94 44 VAL B C 1
ATOM 1559 O O . VAL B 1 44 ? 7.789 18.594 5.371 1 98.94 44 VAL B O 1
ATOM 1562 N N . TRP B 1 45 ? 7.578 19.203 7.539 1 98.88 45 TRP B N 1
ATOM 1563 C CA . TRP B 1 45 ? 9 19.062 7.824 1 98.88 45 TRP B CA 1
ATOM 1564 C C . TRP B 1 45 ? 9.258 17.844 8.711 1 98.88 45 TRP B C 1
ATOM 1566 O O . TRP B 1 45 ? 8.336 17.312 9.32 1 98.88 45 TRP B O 1
ATOM 1576 N N . LYS B 1 46 ? 10.57 17.438 8.75 1 98.5 46 LYS B N 1
ATOM 1577 C CA . LYS B 1 46 ? 10.992 16.438 9.711 1 98.5 46 LYS B CA 1
ATOM 1578 C C . LYS B 1 46 ? 10.82 16.938 11.141 1 98.5 46 LYS B C 1
ATOM 1580 O O . LYS B 1 46 ? 10.812 18.141 11.391 1 98.5 46 LYS B O 1
ATOM 1585 N N . GLY B 1 47 ? 10.734 15.938 11.984 1 98.44 47 GLY B N 1
ATOM 1586 C CA . GLY B 1 47 ? 10.516 16.281 13.383 1 98.44 47 GLY B CA 1
ATOM 1587 C C . GLY B 1 47 ? 11.719 16.953 14.023 1 98.44 47 GLY B C 1
ATOM 1588 O O . GLY B 1 47 ? 11.562 17.859 14.844 1 98.44 47 GLY B O 1
ATOM 1589 N N . ASP B 1 48 ? 12.906 16.578 13.523 1 96.25 48 ASP B N 1
ATOM 1590 C CA . ASP B 1 48 ? 14.117 16.938 14.242 1 96.25 48 ASP B CA 1
ATOM 1591 C C . ASP B 1 48 ? 14.984 17.891 13.422 1 96.25 48 ASP B C 1
ATOM 1593 O O . ASP B 1 48 ? 15.992 18.406 13.914 1 96.25 48 ASP B O 1
ATOM 1597 N N . LYS B 1 49 ? 14.664 18.031 12.164 1 97.38 49 LYS B N 1
ATOM 1598 C CA . LYS B 1 49 ? 15.445 18.875 11.258 1 97.38 49 LYS B CA 1
ATOM 1599 C C . LYS B 1 49 ? 14.539 19.75 10.398 1 97.38 49 LYS B C 1
ATOM 1601 O O . LYS B 1 49 ? 13.477 19.312 9.961 1 97.38 49 LYS B O 1
ATOM 1606 N N . ASP B 1 50 ? 15.062 21.016 10.109 1 98 50 ASP B N 1
ATOM 1607 C CA . ASP B 1 50 ? 14.305 21.938 9.266 1 98 50 ASP B CA 1
ATOM 1608 C C . ASP B 1 50 ? 14.445 21.562 7.789 1 98 50 ASP B C 1
ATOM 1610 O O . ASP B 1 50 ? 14.969 22.344 6.992 1 98 50 ASP B O 1
ATOM 1614 N N . GLU B 1 51 ? 14 20.375 7.484 1 98.19 51 GLU B N 1
ATOM 1615 C CA . GLU B 1 51 ? 14 19.797 6.145 1 98.19 51 GLU B CA 1
ATOM 1616 C C . GLU B 1 51 ? 12.664 19.141 5.824 1 98.19 51 GLU B C 1
ATOM 1618 O O . GLU B 1 51 ? 11.922 18.75 6.73 1 98.19 51 GLU B O 1
ATOM 1623 N N . SER B 1 52 ? 12.453 19.109 4.562 1 98.19 52 SER B N 1
ATOM 1624 C CA . SER B 1 52 ? 11.203 18.5 4.117 1 98.19 52 SER B CA 1
ATOM 1625 C C . SER B 1 52 ? 11.117 17.047 4.555 1 98.19 52 SER B C 1
ATOM 1627 O O . SER B 1 52 ? 12.094 16.297 4.461 1 98.19 52 SER B O 1
ATOM 1629 N N . SER B 1 53 ? 9.977 16.703 5.09 1 97.94 53 SER B N 1
ATOM 1630 C CA . SER B 1 53 ? 9.648 15.305 5.332 1 97.94 53 SER B CA 1
ATOM 1631 C C . SER B 1 53 ? 9.148 14.617 4.062 1 97.94 53 SER B C 1
ATOM 1633 O O . SER B 1 53 ? 8.539 15.258 3.207 1 97.94 53 SER B O 1
ATOM 1635 N N . ARG B 1 54 ? 9.289 13.32 3.998 1 96.5 54 ARG B N 1
ATOM 1636 C CA . ARG B 1 54 ? 8.68 12.547 2.924 1 96.5 54 ARG B CA 1
ATOM 1637 C C . ARG B 1 54 ? 7.164 12.688 2.938 1 96.5 54 ARG B C 1
ATOM 1639 O O . ARG B 1 54 ? 6.52 12.641 1.887 1 96.5 54 ARG B O 1
ATOM 1646 N N . MET B 1 55 ? 6.586 12.938 4.133 1 98.5 55 MET B N 1
ATOM 1647 C CA . MET B 1 55 ? 5.133 13.023 4.281 1 98.5 55 MET B CA 1
ATOM 1648 C C . MET B 1 55 ? 4.586 14.234 3.527 1 98.5 55 MET B C 1
ATOM 1650 O O . MET B 1 55 ? 3.387 14.305 3.246 1 98.5 55 MET B O 1
ATOM 1654 N N . ASN B 1 56 ? 5.492 15.117 3.193 1 98.69 56 ASN B N 1
ATOM 1655 C CA . ASN B 1 56 ? 5.082 16.297 2.436 1 98.69 56 ASN B CA 1
ATOM 1656 C C . ASN B 1 56 ? 4.445 15.906 1.103 1 98.69 56 ASN B C 1
ATOM 1658 O O . ASN B 1 56 ? 3.562 16.609 0.606 1 98.69 56 ASN B O 1
ATOM 1662 N N . SER B 1 57 ? 4.867 14.828 0.518 1 97.81 57 SER B N 1
ATOM 1663 C CA . SER B 1 57 ? 4.352 14.383 -0.775 1 97.81 57 SER B CA 1
ATOM 1664 C C . SER B 1 57 ? 3.029 13.641 -0.622 1 97.81 57 SER B C 1
ATOM 1666 O O . SER B 1 57 ? 2.324 13.414 -1.605 1 97.81 57 SER B O 1
ATOM 1668 N N . TYR B 1 58 ? 2.594 13.289 0.627 1 98.88 58 TYR B N 1
ATOM 1669 C CA . TYR B 1 58 ? 1.427 12.438 0.835 1 98.88 58 TYR B CA 1
ATOM 1670 C C . TYR B 1 58 ? 0.302 13.211 1.514 1 98.88 58 TYR B C 1
ATOM 1672 O O . TYR B 1 58 ? -0.817 12.711 1.64 1 98.88 58 TYR B O 1
ATOM 1680 N N . PHE B 1 59 ? 0.597 14.383 1.96 1 98.94 59 PHE B N 1
ATOM 1681 C CA . PHE B 1 59 ? -0.406 15.297 2.49 1 98.94 59 PHE B CA 1
ATOM 1682 C C . PHE B 1 59 ? -0.68 16.422 1.504 1 98.94 59 PHE B C 1
ATOM 1684 O O . PHE B 1 59 ? 0.216 17.219 1.185 1 98.94 59 PHE B O 1
ATOM 1691 N N . GLU B 1 60 ? -1.891 16.562 1.095 1 98.94 60 GLU B N 1
ATOM 1692 C CA . GLU B 1 60 ? -2.188 17.484 0.001 1 98.94 60 GLU B CA 1
ATOM 1693 C C . GLU B 1 60 ? -2.355 18.922 0.512 1 98.94 60 GLU B C 1
ATOM 1695 O O . GLU B 1 60 ? -3.168 19.172 1.401 1 98.94 60 GLU B O 1
ATOM 1700 N N . SER B 1 61 ? -1.697 19.812 -0.07 1 98.88 61 SER B N 1
ATOM 1701 C CA . SER B 1 61 ? -1.788 21.266 0.126 1 98.88 61 SER B CA 1
ATOM 1702 C C . SER B 1 61 ? -2.332 21.953 -1.118 1 98.88 61 SER B C 1
ATOM 1704 O O . SER B 1 61 ? -2.049 21.531 -2.242 1 98.88 61 SER B O 1
ATOM 1706 N N . PRO B 1 62 ? -3.236 23.031 -0.892 1 98.88 62 PRO B N 1
ATOM 1707 C CA . PRO B 1 62 ? -3.609 23.656 0.377 1 98.88 62 PRO B CA 1
ATOM 1708 C C . PRO B 1 62 ? -4.676 22.875 1.136 1 98.88 62 PRO B C 1
ATOM 1710 O O . PRO B 1 62 ? -5.414 22.094 0.534 1 98.88 62 PRO B O 1
ATOM 1713 N N . ALA B 1 63 ? -4.656 23.141 2.395 1 98.94 63 ALA B N 1
ATOM 1714 C CA . ALA B 1 63 ? -5.711 22.625 3.268 1 98.94 63 ALA B CA 1
ATOM 1715 C C . ALA B 1 63 ? -6.898 23.578 3.311 1 98.94 63 ALA B C 1
ATOM 1717 O O . ALA B 1 63 ? -6.77 24.75 2.961 1 98.94 63 ALA B O 1
ATOM 1718 N N . THR B 1 64 ? -8.016 23.031 3.666 1 98.88 64 THR B N 1
ATOM 1719 C CA . THR B 1 64 ? -9.117 23.875 4.105 1 98.88 64 THR B CA 1
ATOM 1720 C C . THR B 1 64 ? -8.93 24.297 5.555 1 98.88 64 THR B C 1
ATOM 1722 O O . THR B 1 64 ? -8.641 23.469 6.422 1 98.88 64 THR B O 1
ATOM 1725 N N . LEU B 1 65 ? -9.055 25.578 5.77 1 98.81 65 LEU B N 1
ATOM 1726 C CA . LEU B 1 65 ? -9.039 26.156 7.105 1 98.81 65 LEU B CA 1
ATOM 1727 C C . LEU B 1 65 ? -10.43 26.625 7.504 1 98.81 65 LEU B C 1
ATOM 1729 O O . LEU B 1 65 ? -10.984 27.547 6.891 1 98.81 65 LEU B O 1
ATOM 1733 N N . THR B 1 66 ? -11 25.969 8.477 1 98.5 66 THR B N 1
ATOM 1734 C CA . THR B 1 66 ? -12.305 26.375 9 1 98.5 66 THR B CA 1
ATOM 1735 C C . THR B 1 66 ? -12.148 27.094 10.336 1 98.5 66 THR B C 1
ATOM 1737 O O . THR B 1 66 ? -11.555 26.547 11.273 1 98.5 66 THR B O 1
ATOM 1740 N N . VAL B 1 67 ? -12.672 28.297 10.375 1 97.19 67 VAL B N 1
ATOM 1741 C CA . VAL B 1 67 ? -12.672 29.047 11.625 1 97.19 67 VAL B CA 1
ATOM 1742 C C . VAL B 1 67 ? -14.086 29.094 12.195 1 97.19 67 VAL B C 1
ATOM 1744 O O . VAL B 1 67 ? -15.031 29.531 11.523 1 97.19 67 VAL B O 1
ATOM 1747 N N . LYS B 1 68 ? -14.211 28.5 13.367 1 94.06 68 LYS B N 1
ATOM 1748 C CA . LYS B 1 68 ? -15.508 28.484 14.039 1 94.06 68 LYS B CA 1
ATOM 1749 C C . LYS B 1 68 ? -15.359 28.812 15.516 1 94.06 68 LYS B C 1
ATOM 1751 O O . LYS B 1 68 ? -14.688 28.094 16.25 1 94.06 68 LYS B O 1
ATOM 1756 N N . ASN B 1 69 ? -16.141 29.922 15.953 1 93 69 ASN B N 1
ATOM 1757 C CA . ASN B 1 69 ? -16.125 30.328 17.359 1 93 69 ASN B CA 1
ATOM 1758 C C . ASN B 1 69 ? -14.711 30.547 17.859 1 93 69 ASN B C 1
ATOM 1760 O O . ASN B 1 69 ? -14.359 30.078 18.953 1 93 69 ASN B O 1
ATOM 1764 N N . GLY B 1 70 ? -13.883 31.062 17.016 1 88.31 70 GLY B N 1
ATOM 1765 C CA . GLY B 1 70 ? -12.531 31.438 17.406 1 88.31 70 GLY B CA 1
ATOM 1766 C C . GLY B 1 70 ? -11.547 30.281 17.328 1 88.31 70 GLY B C 1
ATOM 1767 O O . GLY B 1 70 ? -10.352 30.469 17.562 1 88.31 70 GLY B O 1
ATOM 1768 N N . LYS B 1 71 ? -12.07 29.156 16.969 1 95.75 71 LYS B N 1
ATOM 1769 C CA . LYS B 1 71 ? -11.195 28 16.828 1 95.75 71 LYS B CA 1
ATOM 1770 C C . LYS B 1 71 ? -10.883 27.719 15.359 1 95.75 71 LYS B C 1
ATOM 1772 O O . LYS B 1 71 ? -11.703 27.984 14.484 1 95.75 71 LYS B O 1
ATOM 1777 N N . GLN B 1 72 ? -9.688 27.188 15.141 1 97.75 72 GLN B N 1
ATOM 1778 C CA . GLN B 1 72 ? -9.219 26.906 13.789 1 97.75 72 GLN B CA 1
ATOM 1779 C C . GLN B 1 72 ? -9.055 25.406 13.562 1 97.75 72 GLN B C 1
ATOM 1781 O O . GLN B 1 72 ? -8.43 24.719 14.367 1 97.75 72 GLN B O 1
ATOM 1786 N N . TYR B 1 73 ? -9.617 24.922 12.461 1 98.69 73 TYR B N 1
ATOM 1787 C CA . TYR B 1 73 ? -9.492 23.531 12.055 1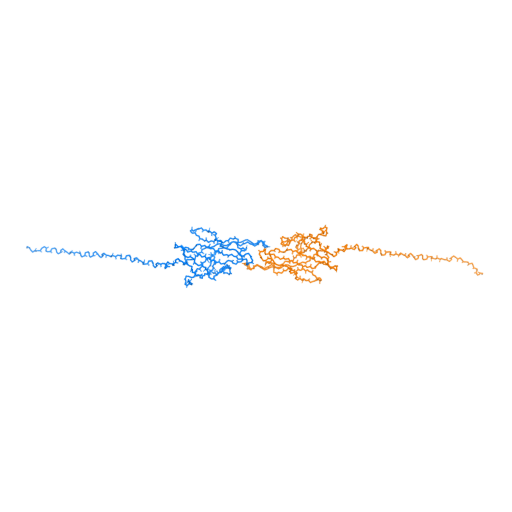 98.69 73 TYR B CA 1
ATOM 1788 C C . TYR B 1 73 ? -8.906 23.422 10.648 1 98.69 73 TYR B C 1
ATOM 1790 O O . TYR B 1 73 ? -9.344 24.125 9.734 1 98.69 73 TYR B O 1
ATOM 1798 N N . VAL B 1 74 ? -7.957 22.547 10.523 1 98.88 74 VAL B N 1
ATOM 1799 C CA . VAL B 1 74 ? -7.332 22.281 9.234 1 98.88 74 VAL B CA 1
ATOM 1800 C C . VAL B 1 74 ? -7.758 20.906 8.727 1 98.88 74 VAL B C 1
ATOM 1802 O O . VAL B 1 74 ? -7.809 19.953 9.5 1 98.88 74 VAL B O 1
ATOM 1805 N N . SER B 1 75 ? -8.094 20.812 7.449 1 98.94 75 SER B N 1
ATOM 1806 C CA . SER B 1 75 ? -8.461 19.547 6.816 1 98.94 75 SER B CA 1
ATOM 1807 C C . SER B 1 75 ? -7.809 19.406 5.445 1 98.94 75 SER B C 1
ATOM 1809 O O . SER B 1 75 ? -7.742 20.375 4.68 1 98.94 75 SER B O 1
ATOM 1811 N N . PHE B 1 76 ? -7.348 18.188 5.145 1 99 76 PHE B N 1
ATOM 1812 C CA . PHE B 1 76 ? -6.73 17.938 3.848 1 99 76 PHE B CA 1
ATOM 1813 C C . PHE B 1 76 ? -6.758 16.453 3.508 1 99 76 PHE B C 1
ATOM 1815 O O . PHE B 1 76 ? -7.047 15.625 4.371 1 99 76 PHE B O 1
ATOM 1822 N N . LYS B 1 77 ? -6.488 16.141 2.33 1 99 77 LYS B N 1
ATOM 1823 C CA . LYS B 1 77 ? -6.457 14.773 1.818 1 99 77 LYS B CA 1
ATOM 1824 C C . LYS B 1 77 ? -5.105 14.109 2.094 1 99 77 LYS B C 1
ATOM 1826 O O . LYS B 1 77 ? -4.059 14.727 1.891 1 99 77 LYS B O 1
ATOM 1831 N N . VAL B 1 78 ? -5.152 12.914 2.562 1 98.94 78 VAL B N 1
ATOM 1832 C CA . VAL B 1 78 ? -3.99 12.062 2.814 1 98.94 78 VAL B CA 1
ATOM 1833 C C . VAL B 1 78 ? -3.92 10.961 1.762 1 98.94 78 VAL B C 1
ATOM 1835 O O . VAL B 1 78 ? -4.883 10.211 1.571 1 98.94 78 VAL B O 1
ATOM 1838 N N . LYS B 1 79 ? -2.828 10.875 1.051 1 98.75 79 LYS B N 1
ATOM 1839 C CA . LYS B 1 79 ? -2.605 9.812 0.079 1 98.75 79 LYS B CA 1
ATOM 1840 C C . LYS B 1 79 ? -2.02 8.57 0.749 1 98.75 79 LYS B C 1
ATOM 1842 O O . LYS B 1 79 ? -1.459 8.656 1.843 1 98.75 79 LYS B O 1
ATOM 1847 N N . ASP B 1 80 ? -2.15 7.402 0.072 1 98 80 ASP B N 1
ATOM 1848 C CA . ASP B 1 80 ? -1.678 6.125 0.604 1 98 80 ASP B CA 1
ATOM 1849 C C . ASP B 1 80 ? -2.205 5.895 2.018 1 98 80 ASP B C 1
ATOM 1851 O O . ASP B 1 80 ? -1.447 5.523 2.916 1 98 80 ASP B O 1
ATOM 1855 N N . SER B 1 81 ? -3.523 6.094 2.139 1 98.25 81 SER B N 1
ATOM 1856 C CA . SER B 1 81 ? -4.227 6.059 3.418 1 98.25 81 SER B CA 1
ATOM 1857 C C . SER B 1 81 ? -4 4.734 4.137 1 98.25 81 SER B C 1
ATOM 1859 O O . SER B 1 81 ? -3.742 4.711 5.344 1 98.25 81 SER B O 1
ATOM 1861 N N . ALA B 1 82 ? -4.008 3.643 3.371 1 97.12 82 ALA B N 1
ATOM 1862 C CA . ALA B 1 82 ? -3.959 2.312 3.975 1 97.12 82 ALA B CA 1
ATOM 1863 C C . ALA B 1 82 ? -2.607 2.059 4.633 1 97.12 82 ALA B C 1
ATOM 1865 O O . ALA B 1 82 ? -2.508 1.277 5.582 1 97.12 82 ALA B O 1
ATOM 1866 N N . SER B 1 83 ? -1.516 2.68 4.203 1 98 83 SER B N 1
ATOM 1867 C CA . SER B 1 83 ? -0.173 2.473 4.734 1 98 83 SER B CA 1
ATOM 1868 C C . SER B 1 83 ? 0.06 3.305 5.992 1 98 83 SER B C 1
ATOM 1870 O O . SER B 1 83 ? 0.964 3.014 6.777 1 98 83 SER B O 1
ATOM 1872 N N . ILE B 1 84 ? -0.686 4.379 6.094 1 98.69 84 ILE B N 1
ATOM 1873 C CA . ILE B 1 84 ? -0.564 5.258 7.254 1 98.69 84 ILE B CA 1
ATOM 1874 C C . ILE B 1 84 ? -1.566 4.84 8.328 1 98.69 84 ILE B C 1
ATOM 1876 O O . IL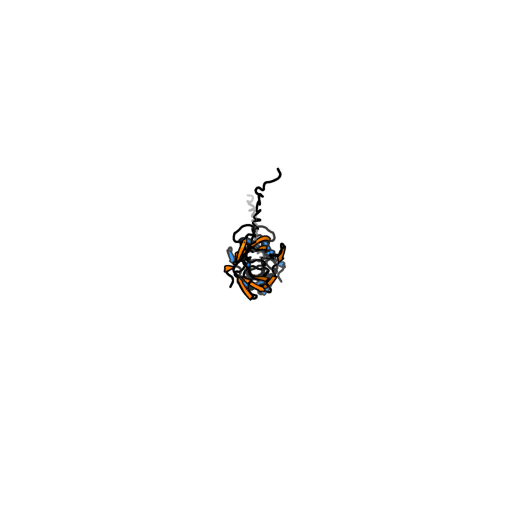E B 1 84 ? -2.711 5.301 8.328 1 98.69 84 ILE B O 1
ATOM 1880 N N . LYS B 1 85 ? -1.169 4.039 9.242 1 98.56 85 LYS B N 1
ATOM 1881 C CA . LYS B 1 85 ? -2.045 3.406 10.227 1 98.56 85 LYS B CA 1
ATOM 1882 C C . LYS B 1 85 ? -2.461 4.395 11.312 1 98.56 85 LYS B C 1
ATOM 1884 O O . LYS B 1 85 ? -3.559 4.289 11.859 1 98.56 85 LYS B O 1
ATOM 1889 N N . SER B 1 86 ? -1.53 5.273 11.648 1 98.81 86 SER B N 1
ATOM 1890 C CA . SER B 1 86 ? -1.803 6.297 12.648 1 98.81 86 SER B CA 1
ATOM 1891 C C . SER B 1 86 ? -1.281 7.66 12.203 1 98.81 86 SER B C 1
ATOM 1893 O O . SER B 1 86 ? -0.224 7.75 11.578 1 98.81 86 SER B O 1
ATOM 1895 N N . PHE B 1 87 ? -1.999 8.664 12.43 1 98.94 87 PHE B N 1
ATOM 1896 C CA . PHE B 1 87 ? -1.66 10.055 12.156 1 98.94 87 PHE B CA 1
ATOM 1897 C C . PHE B 1 87 ? -2.146 10.961 13.281 1 98.94 87 PHE B C 1
ATOM 1899 O O . PHE B 1 87 ? -3.344 11.234 13.391 1 98.94 87 PHE B O 1
ATOM 1906 N N . GLN B 1 88 ? -1.246 11.461 14.078 1 99 88 GLN B N 1
ATOM 1907 C CA . GLN B 1 88 ? -1.56 12.258 15.258 1 99 88 GLN B CA 1
ATOM 1908 C C . GLN B 1 88 ? -0.932 13.648 15.164 1 99 88 GLN B C 1
ATOM 1910 O O . GLN B 1 88 ? 0.089 13.828 14.5 1 99 88 GLN B O 1
ATOM 1915 N N . VAL B 1 89 ? -1.528 14.594 15.844 1 98.94 89 VAL B N 1
ATOM 1916 C CA . VAL B 1 89 ? -0.986 15.945 15.984 1 98.94 89 VAL B CA 1
ATOM 1917 C C . VAL B 1 89 ? -0.986 16.359 17.453 1 98.94 89 VAL B C 1
ATOM 1919 O O . VAL B 1 89 ? -1.812 15.883 18.234 1 98.94 89 VAL B O 1
ATOM 1922 N N . GLU B 1 90 ? -0.072 17.203 17.75 1 98.81 90 GLU B N 1
ATOM 1923 C CA . GLU B 1 90 ? 0.046 17.656 19.141 1 98.81 90 GLU B CA 1
ATOM 1924 C C . GLU B 1 90 ? -1.046 18.656 19.484 1 98.81 90 GLU B C 1
ATOM 1926 O O . GLU B 1 90 ? -1.29 19.609 18.719 1 98.81 90 GLU B O 1
ATOM 1931 N N . LYS B 1 91 ? -1.716 18.453 20.531 1 98.25 91 LYS B N 1
ATOM 1932 C CA . LYS B 1 91 ? -2.713 19.328 21.125 1 98.25 91 LYS B CA 1
ATOM 1933 C C . LYS B 1 91 ? -2.564 19.375 22.641 1 98.25 91 LYS B C 1
ATOM 1935 O O . LYS B 1 91 ? -2.674 18.344 23.312 1 98.25 91 LYS B O 1
ATOM 1940 N N . ASP B 1 92 ? -2.295 20.578 23.156 1 96.31 92 ASP B N 1
ATOM 1941 C CA . ASP B 1 92 ? -2.168 20.781 24.594 1 96.31 92 ASP B CA 1
ATOM 1942 C C . ASP B 1 92 ? -1.149 19.812 25.188 1 96.31 92 ASP B C 1
ATOM 1944 O O . ASP B 1 92 ? -1.415 19.188 26.219 1 96.31 92 ASP B O 1
ATOM 1948 N N . GLY B 1 93 ? -0.127 19.578 24.5 1 95.81 93 GLY B N 1
ATOM 1949 C CA . GLY B 1 93 ? 0.981 18.812 25.047 1 95.81 93 GLY B CA 1
ATOM 1950 C C . GLY B 1 93 ? 0.824 17.312 24.828 1 95.81 93 GLY B C 1
ATOM 1951 O O . GLY B 1 93 ? 1.682 16.531 25.25 1 95.81 93 GLY B O 1
ATOM 1952 N N . GLN B 1 94 ? -0.265 16.953 24.203 1 98.38 94 GLN B N 1
ATOM 1953 C CA . GLN B 1 94 ? -0.511 15.539 23.938 1 98.38 94 GLN B CA 1
ATOM 1954 C C . GLN B 1 94 ? -0.752 15.297 22.453 1 98.38 94 GLN B C 1
ATOM 1956 O O . GLN B 1 94 ? -1.24 16.188 21.75 1 98.38 94 GLN B O 1
ATOM 1961 N N . PHE B 1 95 ?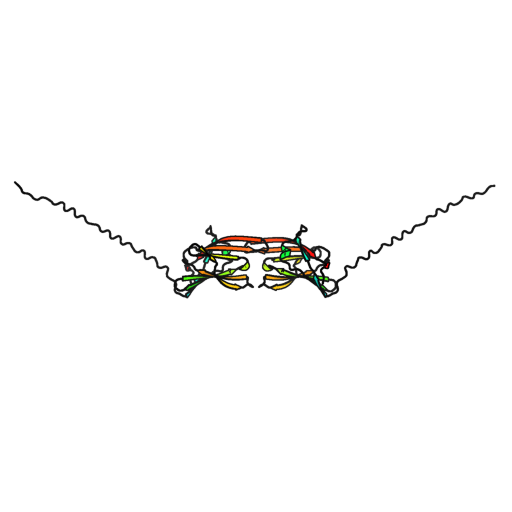 -0.372 14.133 22.094 1 98.81 95 PHE B N 1
ATOM 1962 C CA . PHE B 1 95 ? -0.688 13.758 20.719 1 98.81 95 PHE B CA 1
ATOM 1963 C C . PHE B 1 95 ? -2.088 13.164 20.625 1 98.81 95 PHE B C 1
ATOM 1965 O O . PHE B 1 95 ? -2.441 12.273 21.406 1 98.81 95 PHE B O 1
ATOM 1972 N N . VAL B 1 96 ? -2.873 13.688 19.688 1 98.88 96 VAL B N 1
ATOM 1973 C CA . VAL B 1 96 ? -4.25 13.242 19.484 1 98.88 96 VAL B CA 1
ATOM 1974 C C . VAL B 1 96 ? -4.438 12.781 18.031 1 98.88 96 VAL B C 1
ATOM 1976 O O . VAL B 1 96 ? -3.941 13.422 17.109 1 98.88 96 VAL B O 1
ATOM 1979 N N . GLU B 1 97 ? -5.176 11.602 17.859 1 98.94 97 GLU B N 1
ATOM 1980 C CA . GLU B 1 97 ? -5.469 11.094 16.516 1 98.94 97 GLU B CA 1
ATOM 1981 C C . GLU B 1 97 ? -6.293 12.094 15.711 1 98.94 97 GLU B C 1
ATOM 1983 O O . GLU B 1 97 ? -7.238 12.688 16.234 1 98.94 97 GLU B O 1
ATOM 1988 N N . THR B 1 98 ? -5.922 12.32 14.477 1 98.94 98 THR B N 1
ATOM 1989 C CA . THR B 1 98 ? -6.719 13.188 13.609 1 98.94 98 THR B CA 1
ATOM 1990 C C . THR B 1 98 ? -8.094 12.578 13.359 1 98.94 98 THR B C 1
ATOM 1992 O O . THR B 1 98 ? -8.266 11.359 13.438 1 98.94 98 THR B O 1
ATOM 1995 N N . THR B 1 99 ? -9.055 13.438 13.062 1 98.94 99 THR B N 1
ATOM 1996 C CA . THR B 1 99 ? -10.406 12.984 12.727 1 98.94 99 THR B CA 1
ATOM 1997 C C . THR B 1 99 ? -10.508 12.664 11.242 1 98.94 99 THR B C 1
ATOM 1999 O O . THR B 1 99 ? -10.086 13.453 10.391 1 98.94 99 THR B O 1
ATOM 2002 N N . VAL B 1 100 ? -10.992 11.508 10.969 1 98.94 100 VAL B N 1
ATOM 2003 C CA . VAL B 1 100 ? -11.234 11.148 9.578 1 98.94 100 VAL B CA 1
ATOM 2004 C C . VAL B 1 100 ? -12.617 11.648 9.148 1 98.94 100 VAL B C 1
ATO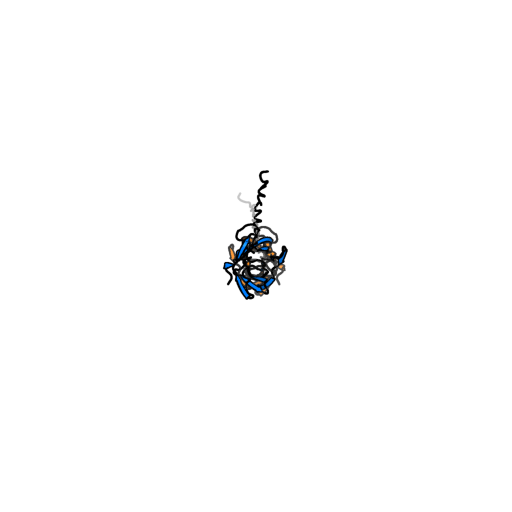M 2006 O O . VAL B 1 100 ? -13.633 11.234 9.711 1 98.94 100 VAL B O 1
ATOM 2009 N N . LEU B 1 101 ? -12.625 12.523 8.172 1 98.94 101 LEU B N 1
ATOM 2010 C CA . LEU B 1 101 ? -13.883 13.07 7.68 1 98.94 101 LEU B CA 1
ATOM 2011 C C . LEU B 1 101 ? -14.477 12.195 6.586 1 98.94 101 LEU B C 1
ATOM 2013 O O . LEU B 1 101 ? -15.695 12.094 6.457 1 98.94 101 LEU B O 1
ATOM 2017 N N . SER B 1 102 ? -13.641 11.617 5.789 1 98.88 102 SER B N 1
ATOM 2018 C CA . SER B 1 102 ? -14.07 10.727 4.711 1 98.88 102 SER B CA 1
ATOM 2019 C C . SER B 1 102 ? -12.93 9.828 4.25 1 98.88 102 SER B C 1
ATOM 2021 O O . SER B 1 102 ? -11.758 10.117 4.496 1 98.88 102 SER B O 1
ATOM 2023 N N . GLU B 1 103 ? -13.391 8.656 3.66 1 98.56 103 GLU B N 1
ATOM 2024 C CA . GLU B 1 103 ? -12.438 7.703 3.104 1 98.56 103 GLU B CA 1
ATOM 2025 C C . GLU B 1 103 ? -12.781 7.363 1.655 1 98.56 103 GLU B C 1
ATOM 2027 O O . GLU B 1 103 ? -13.953 7.242 1.302 1 98.56 103 GLU B O 1
ATOM 2032 N N . ASN B 1 104 ? -11.766 7.281 0.798 1 98.75 104 ASN B N 1
ATOM 2033 C CA . ASN B 1 104 ? -11.867 6.758 -0.56 1 98.75 104 ASN B CA 1
ATOM 2034 C C . ASN B 1 104 ? -10.961 5.547 -0.764 1 98.75 104 ASN B C 1
ATOM 2036 O O . ASN B 1 104 ? -9.797 5.695 -1.154 1 98.75 104 ASN B O 1
ATOM 2040 N N . LYS B 1 105 ? -11.477 4.406 -0.576 1 97.19 105 LYS B N 1
ATOM 2041 C CA . LYS B 1 105 ? -10.672 3.188 -0.651 1 97.19 105 LYS B CA 1
ATOM 2042 C C . LYS B 1 105 ? -10.164 2.951 -2.07 1 97.19 105 LYS B C 1
ATOM 2044 O O . LYS B 1 105 ? -9.062 2.439 -2.26 1 97.19 105 LYS B O 1
ATOM 2049 N N . LYS B 1 106 ? -11 3.258 -3.037 1 97.44 106 LYS B N 1
ATOM 2050 C CA . LYS B 1 106 ? -10.617 3.086 -4.434 1 97.44 106 LYS B CA 1
ATOM 2051 C C . LYS B 1 106 ? -9.352 3.877 -4.762 1 97.44 106 LYS B C 1
ATOM 2053 O O . LYS B 1 106 ? -8.43 3.35 -5.387 1 97.44 106 LYS B O 1
ATOM 2058 N N . ASP B 1 107 ? -9.359 5.098 -4.246 1 97.75 107 ASP B N 1
ATOM 2059 C CA . ASP B 1 107 ? -8.211 5.961 -4.512 1 97.75 107 ASP B CA 1
ATOM 2060 C C . ASP B 1 107 ? -7.156 5.828 -3.414 1 97.75 107 ASP B C 1
ATOM 2062 O O . ASP B 1 107 ? -6.074 6.406 -3.516 1 97.75 107 ASP B O 1
ATOM 2066 N N . ASN B 1 108 ? -7.477 5.117 -2.422 1 98.06 108 ASN B N 1
ATOM 2067 C CA . ASN B 1 108 ? -6.574 4.949 -1.288 1 98.06 108 ASN B CA 1
ATOM 2068 C C . ASN B 1 108 ? -6.211 6.289 -0.657 1 98.06 108 ASN B C 1
ATOM 2070 O O . ASN B 1 108 ? -5.031 6.602 -0.49 1 98.06 108 ASN B O 1
ATOM 2074 N N . THR B 1 109 ? -7.23 7.039 -0.345 1 98.88 109 THR B N 1
ATOM 2075 C CA . THR B 1 109 ? -7.059 8.336 0.301 1 98.88 109 THR B CA 1
ATOM 2076 C C . THR B 1 109 ? -8.062 8.508 1.441 1 98.88 109 THR B C 1
ATOM 2078 O O . THR B 1 109 ? -9.023 7.746 1.546 1 98.88 109 THR B O 1
ATOM 2081 N N . ARG B 1 110 ? -7.773 9.43 2.273 1 98.94 110 ARG B N 1
ATOM 2082 C CA . ARG B 1 110 ? -8.734 9.922 3.256 1 98.94 110 ARG B CA 1
ATOM 2083 C C . ARG B 1 110 ? -8.547 11.422 3.498 1 98.94 110 ARG B C 1
ATOM 2085 O O . ARG B 1 110 ? -7.504 11.984 3.17 1 98.94 110 ARG B O 1
ATOM 2092 N N . VAL B 1 111 ? -9.625 12.055 3.98 1 99 111 VAL B N 1
ATOM 2093 C CA . VAL B 1 111 ? -9.562 13.438 4.438 1 99 111 VAL B CA 1
ATOM 2094 C C . VAL B 1 111 ? -9.523 13.477 5.965 1 99 111 VAL B C 1
ATOM 2096 O O . VAL B 1 111 ? -10.352 12.844 6.625 1 99 111 VAL B O 1
ATOM 2099 N N . VAL B 1 112 ? -8.57 14.211 6.457 1 99 112 VAL B N 1
ATOM 2100 C CA . VAL B 1 112 ? -8.445 14.312 7.91 1 99 112 VAL B CA 1
ATOM 2101 C C . VAL B 1 112 ? -8.664 15.758 8.352 1 99 112 VAL B C 1
ATOM 2103 O O . VAL B 1 112 ? -8.617 16.672 7.527 1 99 112 VAL B O 1
ATOM 2106 N N . GLU B 1 113 ? -8.938 15.859 9.672 1 98.94 113 GLU B N 1
ATOM 2107 C CA . GLU B 1 113 ? -9.109 17.172 10.289 1 98.94 113 GLU B CA 1
ATOM 2108 C C . GLU B 1 113 ? -8.516 17.203 11.688 1 98.94 113 GLU B C 1
ATOM 2110 O O . GLU B 1 113 ? -8.594 16.219 12.43 1 98.94 113 GLU B O 1
ATOM 2115 N N . PHE B 1 114 ? -8.023 18.359 12.023 1 98.94 114 PHE B N 1
ATOM 2116 C CA . PHE B 1 114 ? -7.516 18.578 13.375 1 98.94 114 PHE B CA 1
ATOM 2117 C C . PHE B 1 114 ? -7.512 20.062 13.719 1 98.94 114 PHE B C 1
ATOM 2119 O O . PHE B 1 114 ? -7.586 20.906 12.828 1 98.94 114 PHE B O 1
ATOM 2126 N N . GLU B 1 115 ? -7.457 20.297 15.023 1 98.56 115 GLU B N 1
ATOM 2127 C CA . GLU B 1 115 ? -7.426 21.656 15.539 1 98.56 115 GLU B CA 1
ATOM 2128 C C . GLU B 1 115 ? -6.004 22.219 15.562 1 98.56 115 GLU B C 1
ATOM 2130 O O . GLU B 1 115 ? -5.062 21.5 15.906 1 98.56 115 GLU B O 1
ATOM 2135 N N . VAL B 1 116 ? -5.895 23.453 15.18 1 98.5 116 VAL B N 1
ATOM 2136 C CA . VAL B 1 116 ? -4.617 24.156 15.266 1 98.5 116 VAL B CA 1
ATOM 2137 C C . VAL B 1 116 ? -4.762 25.406 16.125 1 98.5 116 VAL B C 1
ATOM 2139 O O . VAL B 1 116 ? -5.52 26.312 15.789 1 98.5 116 VAL B O 1
ATOM 2142 N N . ALA B 1 117 ? -3.998 25.484 17.172 1 96.75 117 ALA B N 1
ATOM 2143 C CA . ALA B 1 117 ? -4.117 26.594 18.109 1 96.75 117 ALA B CA 1
ATOM 2144 C C . ALA B 1 117 ? -3.439 27.844 17.562 1 96.75 117 ALA B C 1
ATOM 2146 O O . ALA B 1 117 ? -3.922 28.969 17.766 1 96.75 117 ALA B O 1
ATOM 2147 N N . ASP B 1 118 ? -2.33 27.75 16.906 1 96.88 118 ASP B N 1
ATOM 2148 C CA . ASP B 1 118 ? -1.523 28.875 16.438 1 96.88 118 ASP B CA 1
ATOM 2149 C C . ASP B 1 118 ? -0.887 28.562 15.086 1 96.88 118 ASP B C 1
ATOM 2151 O O . ASP B 1 118 ? 0.09 27.812 15.016 1 96.88 118 ASP B O 1
ATOM 2155 N N . LEU B 1 119 ? -1.339 29.203 14.031 1 97.62 119 LEU B N 1
ATOM 2156 C CA . LEU B 1 119 ? -0.896 28.922 12.664 1 97.62 119 LEU B CA 1
ATOM 2157 C C . LEU B 1 119 ? 0.504 29.484 12.43 1 97.62 119 LEU B C 1
ATOM 2159 O O . LEU B 1 119 ? 1.155 29.125 11.445 1 97.62 119 LEU B O 1
ATOM 2163 N N . SER B 1 120 ? 0.956 30.328 13.32 1 97 120 SER B N 1
ATOM 2164 C CA . SER B 1 120 ? 2.264 30.953 13.125 1 97 120 SER B CA 1
ATOM 2165 C C . SER B 1 120 ? 3.379 30.062 13.672 1 97 120 SER B C 1
ATOM 2167 O O . SER B 1 120 ? 4.559 30.328 13.422 1 97 120 SER B O 1
ATOM 2169 N N . LYS B 1 121 ? 3.006 29.047 14.414 1 97.75 121 LYS B N 1
ATOM 2170 C CA . LYS B 1 121 ? 3.973 28.125 14.992 1 97.75 121 LYS B CA 1
ATOM 2171 C C . LYS B 1 121 ? 3.986 26.797 14.242 1 97.75 121 LYS B C 1
ATOM 2173 O O . LYS B 1 121 ? 2.984 26.406 13.633 1 97.75 121 LYS B O 1
ATOM 2178 N N . LYS B 1 122 ? 5.105 26.188 14.328 1 98.75 122 LYS B N 1
ATOM 2179 C CA . LYS B 1 122 ? 5.152 24.812 13.836 1 98.75 122 LYS B CA 1
ATOM 2180 C C . LYS B 1 122 ? 4.316 23.875 14.719 1 98.75 122 LYS B C 1
ATOM 2182 O O . LYS B 1 122 ? 4.297 24.031 15.945 1 98.75 122 LYS B O 1
ATOM 2187 N N . LEU B 1 123 ? 3.648 23 14.078 1 98.88 123 LEU B N 1
ATOM 2188 C CA . LEU B 1 123 ? 2.801 22.047 14.805 1 98.88 123 LEU B CA 1
ATOM 2189 C C . LEU B 1 123 ? 3.369 20.641 14.727 1 98.88 123 LEU B C 1
ATOM 2191 O O . LEU B 1 123 ? 3.541 20.094 13.641 1 98.88 123 LEU B O 1
ATOM 2195 N N . ASN B 1 124 ? 3.641 20 15.836 1 98.88 124 ASN B N 1
ATOM 2196 C CA . ASN B 1 124 ? 4.191 18.656 15.891 1 98.88 124 ASN B CA 1
ATOM 2197 C C . ASN B 1 124 ? 3.15 17.609 15.508 1 98.88 124 ASN B C 1
ATOM 2199 O O . ASN B 1 124 ? 1.982 17.719 15.883 1 98.88 124 ASN B O 1
ATOM 2203 N N . GLY B 1 125 ? 3.58 16.641 14.773 1 98.94 125 GLY B N 1
ATOM 2204 C CA . GLY B 1 125 ? 2.775 15.477 14.438 1 98.94 125 GLY B CA 1
ATOM 2205 C C . GLY B 1 125 ? 3.555 14.18 14.5 1 98.94 125 GLY B C 1
ATOM 2206 O O . GLY B 1 125 ? 4.777 14.188 14.664 1 98.94 125 GLY B O 1
ATOM 2207 N N . LYS B 1 126 ? 2.846 13.07 14.453 1 98.81 126 LYS B N 1
ATOM 2208 C CA . LYS B 1 126 ? 3.391 11.719 14.43 1 98.81 126 LYS B CA 1
ATOM 2209 C C . LYS B 1 126 ? 2.617 10.828 13.453 1 98.81 126 LYS B C 1
ATOM 2211 O O . LYS B 1 126 ? 1.386 10.859 13.43 1 98.81 126 LYS B O 1
ATOM 2216 N N . VAL B 1 127 ? 3.371 10.125 12.633 1 98.88 127 VAL B N 1
ATOM 2217 C CA . VAL B 1 127 ? 2.746 9.164 11.727 1 98.88 127 VAL B CA 1
ATOM 2218 C C . VAL B 1 127 ? 3.305 7.766 11.992 1 98.88 127 VAL B C 1
ATOM 2220 O O . VAL B 1 127 ? 4.496 7.609 12.266 1 98.88 127 VAL B O 1
ATOM 2223 N N . LYS B 1 128 ? 2.461 6.77 11.922 1 98.88 128 LYS B N 1
ATOM 2224 C CA . LYS B 1 128 ? 2.867 5.367 11.93 1 98.88 128 LYS B CA 1
ATOM 2225 C C . LYS B 1 128 ? 2.555 4.695 10.594 1 98.88 128 LYS B C 1
ATOM 2227 O O . LYS B 1 128 ? 1.414 4.727 10.125 1 98.88 128 LYS B O 1
ATOM 2232 N N . ILE B 1 129 ? 3.604 4.211 9.992 1 98.75 129 ILE B N 1
ATOM 2233 C CA . ILE B 1 129 ? 3.471 3.5 8.727 1 98.75 129 ILE B CA 1
ATOM 2234 C C . ILE B 1 129 ? 3.5 1.993 8.969 1 98.75 129 ILE B C 1
ATOM 2236 O O . ILE B 1 129 ? 4.34 1.497 9.727 1 98.75 129 ILE B O 1
ATOM 2240 N N . ASN B 1 130 ? 2.512 1.258 8.406 1 98.75 130 ASN B N 1
ATOM 2241 C CA . ASN B 1 130 ? 2.439 -0.198 8.453 1 98.75 130 ASN B CA 1
ATOM 2242 C C . ASN B 1 130 ? 2.189 -0.791 7.07 1 98.75 130 ASN B C 1
ATOM 2244 O O . ASN B 1 130 ? 1.168 -0.506 6.441 1 98.75 130 ASN B O 1
ATOM 2248 N N . ILE B 1 131 ? 3.17 -1.591 6.602 1 98 131 ILE B N 1
ATOM 2249 C CA . ILE B 1 131 ? 3.102 -2.262 5.309 1 98 131 ILE B CA 1
ATOM 2250 C C . ILE B 1 131 ? 3.32 -3.762 5.492 1 98 131 ILE B C 1
ATOM 2252 O O . ILE B 1 131 ? 4.453 -4.242 5.422 1 98 131 ILE B O 1
ATOM 2256 N N . PRO B 1 132 ? 2.279 -4.508 5.508 1 97.06 132 PRO B N 1
ATOM 2257 C CA . PRO B 1 132 ? 2.363 -5.922 5.887 1 97.06 132 PRO B CA 1
ATOM 2258 C C . PRO B 1 132 ? 3.139 -6.758 4.871 1 97.06 132 PRO B C 1
ATOM 2260 O O . PRO B 1 132 ? 3.912 -7.641 5.254 1 97.06 132 PRO B O 1
ATOM 2263 N N . ILE B 1 133 ? 3.047 -6.52 3.592 1 96.25 133 ILE B N 1
ATOM 2264 C CA . ILE B 1 133 ? 3.596 -7.41 2.576 1 96.25 133 ILE B CA 1
ATOM 2265 C C . ILE B 1 133 ? 5.117 -7.465 2.707 1 96.25 133 ILE B C 1
ATOM 2267 O O . ILE B 1 133 ? 5.738 -8.469 2.357 1 96.25 133 ILE B O 1
ATOM 2271 N N . ILE B 1 134 ? 5.703 -6.438 3.299 1 97.12 134 ILE B N 1
ATOM 2272 C CA . ILE B 1 134 ? 7.148 -6.453 3.512 1 97.12 134 ILE B CA 1
ATOM 2273 C C . ILE B 1 134 ? 7.449 -6.355 5.004 1 97.12 134 ILE B C 1
ATOM 2275 O O . ILE B 1 134 ? 8.57 -6.031 5.398 1 97.12 134 ILE B O 1
ATOM 2279 N N . ASN B 1 135 ? 6.516 -6.512 5.828 1 96.5 135 ASN B N 1
ATOM 2280 C CA . ASN B 1 135 ? 6.629 -6.496 7.281 1 96.5 135 ASN B CA 1
ATOM 2281 C C . ASN B 1 135 ? 7.293 -5.215 7.777 1 96.5 135 ASN B C 1
ATOM 2283 O O . ASN B 1 135 ? 8.188 -5.266 8.625 1 96.5 135 ASN B O 1
ATOM 2287 N N . TYR B 1 136 ? 6.945 -4.125 7.172 1 98.38 136 TYR B N 1
ATOM 2288 C CA . TYR B 1 136 ? 7.48 -2.824 7.559 1 98.38 136 TYR B CA 1
ATOM 2289 C C . TYR B 1 136 ? 6.559 -2.133 8.562 1 98.38 136 TYR B C 1
ATOM 2291 O O . TYR B 1 136 ? 5.352 -2.045 8.344 1 98.38 136 TYR B O 1
ATOM 2299 N N . ASN B 1 137 ? 7.113 -1.727 9.719 1 98.62 137 ASN B N 1
ATOM 2300 C CA . ASN B 1 137 ? 6.465 -0.962 10.773 1 98.62 137 ASN B CA 1
ATOM 2301 C C . ASN B 1 137 ? 7.387 0.112 11.344 1 98.62 137 ASN B C 1
ATOM 2303 O O . ASN B 1 137 ? 8.438 -0.201 11.898 1 98.62 137 ASN B O 1
ATOM 2307 N N . ALA B 1 138 ? 6.988 1.394 11.195 1 98.5 138 ALA B N 1
ATOM 2308 C CA . ALA B 1 138 ? 7.852 2.477 11.656 1 98.5 138 ALA B CA 1
ATOM 2309 C C . ALA B 1 138 ? 7.031 3.705 12.047 1 98.5 138 ALA B C 1
ATOM 2311 O O . ALA B 1 138 ? 5.934 3.916 11.516 1 98.5 138 ALA B O 1
ATOM 2312 N N . SER B 1 139 ? 7.52 4.469 12.969 1 98.25 139 SER B N 1
ATOM 2313 C CA . SER B 1 139 ? 6.941 5.738 13.398 1 98.25 139 SER B CA 1
ATOM 2314 C C . SER B 1 139 ? 7.852 6.906 13.055 1 98.25 139 SER B C 1
ATOM 2316 O O . SER B 1 139 ? 9.07 6.812 13.203 1 98.25 139 SER B O 1
ATOM 2318 N N . TYR B 1 140 ? 7.25 8.008 12.625 1 98.56 140 TYR B N 1
ATOM 2319 C CA . TYR B 1 140 ? 8 9.195 12.242 1 98.56 140 TYR B CA 1
ATOM 2320 C C . TYR B 1 140 ? 7.418 10.445 12.898 1 98.56 140 TYR B C 1
ATOM 2322 O O . TYR B 1 140 ? 6.199 10.617 12.945 1 98.56 140 TYR B O 1
ATOM 2330 N N . ASP B 1 141 ? 8.328 11.258 13.43 1 98.75 141 ASP B N 1
ATOM 2331 C CA . ASP B 1 141 ? 7.945 12.594 13.891 1 98.75 141 ASP B CA 1
ATOM 2332 C C . ASP B 1 141 ? 7.977 13.602 12.742 1 98.75 141 ASP B C 1
ATOM 2334 O O . ASP B 1 141 ? 8.891 13.578 11.914 1 98.75 141 ASP B O 1
ATOM 2338 N N . ILE B 1 142 ? 6.996 14.484 12.727 1 98.94 142 ILE B N 1
ATOM 2339 C CA . ILE B 1 142 ? 6.922 15.508 11.695 1 98.94 142 ILE B CA 1
ATOM 2340 C C . ILE B 1 142 ? 6.527 16.844 12.32 1 98.94 142 ILE B C 1
ATOM 2342 O O . ILE B 1 142 ? 6.145 16.906 13.492 1 98.94 142 ILE B O 1
ATOM 2346 N N . ARG B 1 143 ? 6.664 17.875 11.5 1 98.94 143 ARG B N 1
ATOM 2347 C CA . ARG B 1 143 ? 6.188 19.203 11.867 1 98.94 143 ARG B CA 1
ATOM 2348 C C . ARG B 1 143 ? 5.473 19.875 10.688 1 98.94 143 ARG B C 1
ATOM 2350 O O . ARG B 1 143 ? 5.984 19.875 9.57 1 98.94 143 ARG B O 1
ATOM 2357 N N . PHE B 1 144 ? 4.332 20.422 10.969 1 98.94 144 PHE B N 1
ATOM 2358 C CA . PHE B 1 144 ? 3.623 21.234 9.984 1 98.94 144 PHE B CA 1
ATOM 2359 C C . PHE B 1 144 ? 4.09 22.688 10.039 1 98.94 144 PHE B C 1
ATOM 2361 O O . PHE B 1 144 ? 4.223 23.25 11.117 1 98.94 144 PHE B O 1
ATOM 2368 N N . VAL B 1 145 ? 4.305 23.219 8.867 1 98.88 145 VAL B N 1
ATOM 2369 C CA . VAL B 1 145 ? 4.582 24.641 8.695 1 98.88 145 VAL B CA 1
ATOM 2370 C C . VAL B 1 145 ? 3.51 25.266 7.816 1 98.88 145 VAL B C 1
ATOM 2372 O O . VAL B 1 145 ? 3.484 25.047 6.602 1 98.88 145 VAL B O 1
ATOM 2375 N N . PHE B 1 146 ? 2.686 26.094 8.453 1 98.88 146 PHE B N 1
ATOM 2376 C CA . PHE B 1 146 ? 1.604 26.734 7.727 1 98.88 146 PHE B CA 1
ATOM 2377 C C . PHE B 1 146 ? 2.057 28.094 7.18 1 98.88 146 PHE B C 1
ATOM 2379 O O . PHE B 1 146 ? 2.789 28.828 7.852 1 98.88 146 PHE B O 1
ATOM 2386 N N . ASP B 1 147 ? 1.565 28.359 5.965 1 98.69 147 ASP B N 1
ATOM 2387 C CA . ASP B 1 147 ? 1.875 29.641 5.332 1 98.69 147 ASP B CA 1
ATOM 2388 C C . ASP B 1 147 ? 0.729 30.625 5.508 1 98.69 147 ASP B C 1
ATOM 2390 O O . ASP B 1 147 ? -0.158 30.719 4.656 1 98.69 147 ASP B O 1
ATOM 2394 N N . GLY B 1 148 ? 0.846 31.422 6.512 1 96.81 148 GLY B N 1
ATOM 2395 C CA . GLY B 1 148 ? -0.197 32.375 6.816 1 96.81 148 GLY B CA 1
ATOM 2396 C C . GLY B 1 148 ? -0.433 33.375 5.699 1 96.81 148 GLY B C 1
ATOM 2397 O O . GLY B 1 148 ? -1.533 33.938 5.562 1 96.81 148 GLY B O 1
ATOM 2398 N N . ASN B 1 149 ? 0.504 33.656 4.852 1 97.19 149 ASN B N 1
ATOM 2399 C CA . ASN B 1 149 ? 0.377 34.594 3.758 1 97.19 149 ASN B CA 1
ATOM 2400 C C . ASN B 1 149 ? -0.45 34.031 2.609 1 97.19 149 ASN B C 1
ATOM 2402 O O . ASN B 1 149 ? -0.859 34.75 1.708 1 97.19 149 ASN B O 1
ATOM 2406 N N . SER B 1 150 ? -0.747 32.75 2.74 1 97.94 150 SER B N 1
ATOM 2407 C CA . SER B 1 150 ? -1.453 32.094 1.644 1 97.94 150 SER B CA 1
ATOM 2408 C C . SER B 1 150 ? -2.953 32.031 1.914 1 97.94 150 SER B C 1
ATOM 2410 O O . SER B 1 150 ? -3.723 31.578 1.062 1 97.94 150 SER B O 1
ATOM 2412 N N . ILE B 1 151 ? -3.387 32.5 2.965 1 96.62 151 ILE B N 1
ATOM 2413 C CA . ILE B 1 151 ? -4.789 32.375 3.348 1 96.62 151 ILE B CA 1
ATOM 2414 C C . ILE B 1 151 ? -5.664 33.125 2.357 1 96.62 151 ILE B C 1
ATOM 2416 O O . ILE B 1 151 ? -5.391 34.312 2.043 1 96.62 151 ILE B O 1
ATOM 2420 N N . LYS B 1 152 ? -6.68 32.438 1.834 1 92.5 152 LYS B N 1
ATOM 2421 C CA . LYS B 1 152 ? -7.625 33.031 0.893 1 92.5 152 LYS B CA 1
ATOM 2422 C C . LYS B 1 152 ? -9.031 32.469 1.098 1 92.5 152 LYS B C 1
ATOM 2424 O O . LYS B 1 152 ? -9.195 31.328 1.49 1 92.5 152 LYS B O 1
#

Secondary structure (DSSP, 8-state):
----------------------------------SSEEEEEEEEEESSSSSB-GGGGTB-SSEEEEEETTEEEEEEEEESGGGEEEEEEEETTEEEEPEEEEEETTTTEEEEEEE-S-TTS-EEEEEEEEEGGGTEEEEEEEEEEEEGGG--/----------------------------------SSEEEEEEEEEESSSSSB-GGGGTB-SSEEEEEETTEEEEEEEEESGGGEEEEEEEETTEEEEPEEEEEETTTTEEEEEEE-S-TTS-EEEEEEEEEGGGTEEEEEEEEEEEEGGG--

Sequence (304 aa):
MFKQFKMIIAVFAVLFTFIATLGLQDAKAATKLADEKYNIAFTVWKGDKDESSRMNSYFESPATLTVKNGKQYVSFKVKDSASIKSFQVEKDGQFVETTVLSENKKDNTRVVEFEVADLSKKLNGKVKINIPIINYNASYDIRFVFDGNSIKMFKQFKMIIAVFAVLFTFIATLGLQDAKAATKLADEKYNIAFTVWKGDKDESSRMNSYFESPATLTVKNGKQYVSFKVKDSASIKSFQVEKDGQFVETTVLSENKKDNTRVVEFEVADLSKKLNGKVKINIPIINYNASYDIRFVFDGNSIK

InterPro domains:
  IPR006635 NEAT domain [PF05031] (31-147)
  IPR006635 NEAT domain [PS50978] (33-152)
  IPR006635 NEAT domain [SM00725] (33-152)
  IPR006635 NEAT domain [cd06920] (35-151)
  IPR037250 NEAT domain superfamily [G3DSA:2.60.40.1850] (22-151)
  IPR037250 NEAT domain superfamily [SSF158911] (27-152)
  IPR050436 Iron-regulated surface determinant protein A [PTHR37824] (36-152)

pLDDT: mean 85.06, std 25.07, range [24.89, 99.0]

Radius of gyration: 41.62 Å; Cα contacts (8 Å, |Δi|>4): 577; chains: 2; bounding box: 57×188×114 Å

Organism: Bacillus thuringiensis (NCBI:txid1428)